Protein AF-0000000075521931 (afdb_homodimer)

Radius of gyration: 20.57 Å; Cα contacts (8 Å, |Δi|>4): 633; chains: 2; bounding box: 47×60×44 Å

InterPro domains:
  IPR007214 YbaK/aminoacyl-tRNA synthetase-associated domain [PF04073] (25-154)
  IPR036754 YbaK/aminoacyl-tRNA synthetase-associated domain superfamily [G3DSA:3.90.960.10] (3-169)
  IPR036754 YbaK/aminoacyl-tRNA synthetase-associated domain superfamily [SSF55826] (6-167)
  IPR040285 Prolyl-tRNA editing protein ProX/PRXD1 [PTHR31423] (1-168)

Foldseek 3Di:
DLVVQLVVLCVVLVVLVWDKDKDFADFDQALVRCCVRDVVPFFFEWDWAWKAFQVVRFIEIEIDGRPDDDDVQVVCVVVVHHGPRIDGDAQVVCCVAQVAGHSADWPSSLLRHPPRYAYAYEQCRQVVPTQWYWHRSSGSRMIIITGSVSVCSSCVVSVHDHHYDHDDD/DLVVQLVVLCVVLVVLVWDKDKDFADFDQALVRCCVRDVVPFFFEWDWAWKAFQVVRFIEIEIDGRPDDDDVQVVCVVVVHHGPRIDGDAQVVCCVAQVAGHSADWPSSLLRHPPRYAYAYEQCRQVVPTQWYWHRSSGSRMIIITGSVSVCSSCVVSPHHHHYDHDDD

Organism: Xenopus tropicalis (NCBI:txid8364)

Sequence (338 aa):
MAGDLRQELLAYLQELGIQPVCVEHPEVFTVEEMMPHVQHLKGAHSKNLFLKDKKKKGFWLVTVLHDRQVNLNDLAKKLNVGSGNLRFADEASMLEKLKVGQGCATPLALFCDKGDVKFVLDAQLLEGGHERVYFHPMTNAATLGITPEEFVTFLKKTGHDPVIVQFDGMAGDLRQELLAYLQELGIQPVCVEHPEVFTVEEMMPHVQHLKGAHSKNLFLKDKKKKGFWLVTVLHDRQVNLNDLAKKLNVGSGNLRFADEASMLEKLKVGQGCATPLALFCDKGDVKFVLDAQLLEGGHERVYFHPMTNAATLGITPEEFVTFLKKTGHDPVIVQFDG

pLDDT: mean 94.93, std 7.46, range [39.38, 98.88]

Nearest PDB structures (foldseek):
  8huz-assembly4_C  TM=9.195E-01  e=1.042E-24  Mus musculus
  8huz-assembly2_A  TM=9.099E-01  e=3.038E-24  Mus musculus
  8huz-assembly6_E  TM=9.010E-01  e=2.515E-24  Mus musculus
  8huz-assembly1_F  TM=9.103E-01  e=1.070E-23  Mus musculus
  8huz-assembly5_D  TM=8.994E-01  e=1.070E-23  Mus musculus

Secondary structure (DSSP, 8-state):
-HHHHHHHHHHHHHHTT---EEEE-----SHHHHHHHHTTSSSEEEEEEEEEETTT--EEEEEEETT----HHHHHHHTT--TT-EEEPPHHHHHHHHS--TT---GGGGGG--S-EEEEEEHHHHHS--S-EEE-SSSTTEEEEE-HHHHHHHHHHTT-PPEEE----/-HHHHHHHHHHHHHHTT---EEEE-----SHHHHHHHHTTSSSEEEEEEEEEETTT--EEEEEEETT----HHHHHHHTT--TT-EEEPPHHHHHHHHS--TT---GGGGGG--S-EEEEEEHHHHHS--S-EEE-SSSTTEEEEE-HHHHHHHHHHTT---EEE----

Solvent-accessible surface area (backbone atoms only — not comparable to full-atom values): 18624 Å² total; per-residue (Å²): 111,63,72,51,51,30,52,51,48,52,51,52,36,45,75,72,71,47,80,64,50,76,47,80,49,73,76,37,57,41,66,78,64,40,41,84,80,45,68,86,56,78,48,43,54,50,42,55,47,53,30,26,31,71,82,78,67,41,36,36,40,36,40,33,53,55,87,60,82,82,53,60,51,61,48,18,53,75,68,74,36,59,75,80,31,59,40,74,50,55,49,68,56,35,35,70,44,36,69,32,48,82,61,30,63,36,80,70,29,43,74,62,32,90,74,62,58,44,37,36,32,36,38,60,67,68,69,60,72,46,71,19,37,37,41,34,58,63,36,40,36,36,40,31,31,40,35,46,67,56,48,52,50,50,30,54,76,50,70,39,71,61,47,74,40,85,71,88,128,111,66,73,50,50,30,53,50,48,52,51,52,35,46,74,72,71,47,82,65,48,76,47,79,50,72,75,36,58,40,67,78,64,40,42,85,78,46,68,84,58,75,49,43,53,49,42,54,47,55,30,26,33,69,83,78,66,39,34,36,39,36,41,36,51,54,88,59,82,80,54,62,50,60,48,16,53,74,69,75,35,59,72,79,31,58,41,73,49,54,52,69,56,35,36,71,44,37,68,30,49,82,60,29,62,38,79,72,29,43,74,62,32,90,75,64,60,44,36,35,32,35,40,59,67,68,70,60,74,47,71,20,38,40,40,34,57,64,36,39,36,34,40,31,32,39,36,46,67,54,48,51,51,51,29,53,75,52,69,39,71,58,47,74,40,84,72,88,130

Structure (mmCIF, N/CA/C/O backbone):
data_AF-0000000075521931-model_v1
#
loop_
_entity.id
_entity.type
_entity.pdbx_description
1 polymer 'PrdX deacylase domain-containing protein 1'
#
loop_
_atom_site.group_PDB
_atom_site.id
_atom_site.type_symbol
_atom_site.label_atom_id
_atom_site.label_alt_id
_atom_site.label_comp_id
_atom_site.label_asym_id
_atom_site.label_entity_id
_atom_site.label_seq_id
_atom_site.pdbx_PDB_ins_code
_atom_site.Cartn_x
_atom_site.Cartn_y
_atom_site.Cartn_z
_atom_site.occupancy
_atom_site.B_iso_or_equiv
_atom_site.auth_seq_id
_atom_site.auth_comp_id
_atom_site.auth_asym_id
_atom_site.auth_atom_id
_atom_site.pdbx_PDB_model_num
ATOM 1 N N . MET A 1 1 ? -8.414 -4.266 -23.031 1 39.97 1 MET A N 1
ATOM 2 C CA . MET A 1 1 ? -7.18 -5.023 -22.859 1 39.97 1 MET A CA 1
ATOM 3 C C . MET A 1 1 ? -7.121 -5.652 -21.469 1 39.97 1 MET A C 1
ATOM 5 O O . MET A 1 1 ? -6.668 -6.785 -21.312 1 39.97 1 MET A O 1
ATOM 9 N N . ALA A 1 2 ? -7.234 -4.879 -20.125 1 49.88 2 ALA A N 1
ATOM 10 C CA . ALA A 1 2 ? -7.234 -5.5 -18.812 1 49.88 2 ALA A CA 1
ATOM 11 C C . ALA A 1 2 ? -8.344 -6.539 -18.688 1 49.88 2 ALA A C 1
ATOM 13 O O . ALA A 1 2 ? -8.133 -7.617 -18.125 1 49.88 2 ALA A O 1
ATOM 14 N N . GLY A 1 3 ? -9.508 -6.16 -19.188 1 63.38 3 GLY A N 1
ATOM 15 C CA . GLY A 1 3 ? -10.648 -7.062 -19.234 1 63.38 3 GLY A CA 1
ATOM 16 C C . GLY A 1 3 ? -10.359 -8.367 -19.938 1 63.38 3 GLY A C 1
ATOM 17 O O . GLY A 1 3 ? -10.742 -9.438 -19.469 1 63.38 3 GLY A O 1
ATOM 18 N N . ASP A 1 4 ? -9.383 -8.234 -20.797 1 87.94 4 ASP A N 1
ATOM 19 C CA . ASP A 1 4 ? -9.07 -9.398 -21.625 1 87.94 4 ASP A CA 1
ATOM 20 C C . ASP A 1 4 ? -8.117 -10.344 -20.891 1 87.94 4 ASP A C 1
ATOM 22 O O . ASP A 1 4 ? -8.32 -11.562 -20.891 1 87.94 4 ASP A O 1
ATOM 26 N N . LEU A 1 5 ? -7.32 -9.812 -20.016 1 96.12 5 LEU A N 1
ATOM 27 C CA . LEU A 1 5 ? -6.32 -10.656 -19.359 1 96.12 5 LEU A CA 1
ATOM 28 C C . LEU A 1 5 ? -6.945 -11.469 -18.234 1 96.12 5 LEU A C 1
ATOM 30 O O . LEU A 1 5 ? -6.562 -12.617 -18.016 1 96.12 5 LEU A O 1
ATOM 34 N N . ARG A 1 6 ? -7.914 -10.867 -17.547 1 96.38 6 ARG A N 1
ATOM 35 C CA . ARG A 1 6 ? -8.617 -11.602 -16.5 1 96.38 6 ARG A CA 1
ATOM 36 C C . ARG A 1 6 ? -9.391 -12.781 -17.078 1 96.38 6 ARG A C 1
ATOM 38 O O . ARG A 1 6 ? -9.367 -13.883 -16.516 1 96.38 6 ARG A O 1
ATOM 45 N N . GLN A 1 7 ? -10.023 -12.531 -18.188 1 97.31 7 GLN A N 1
ATOM 46 C CA . GLN A 1 7 ? -10.766 -13.602 -18.844 1 97.31 7 GLN A CA 1
ATOM 47 C C . GLN A 1 7 ? -9.828 -14.711 -19.312 1 97.31 7 GLN A C 1
ATOM 49 O O . GLN A 1 7 ? -10.148 -15.898 -19.188 1 97.31 7 GLN A O 1
ATOM 54 N N . GLU A 1 8 ? -8.711 -14.289 -19.812 1 98.06 8 GLU A N 1
ATOM 55 C CA . GLU A 1 8 ? -7.711 -15.273 -20.219 1 98.06 8 GLU A CA 1
ATOM 56 C C . GLU A 1 8 ? -7.219 -16.094 -19.031 1 98.06 8 GLU A C 1
ATOM 58 O O . GLU A 1 8 ? -7.043 -17.297 -19.141 1 98.06 8 GLU A O 1
ATOM 63 N N . LEU A 1 9 ? -7.043 -15.461 -17.922 1 98.44 9 LEU A N 1
ATOM 64 C CA . LEU A 1 9 ? -6.621 -16.156 -16.719 1 98.44 9 LEU A CA 1
ATOM 65 C C . LEU A 1 9 ? -7.676 -17.156 -16.266 1 98.44 9 LEU A C 1
ATOM 67 O O . LEU A 1 9 ? -7.355 -18.312 -15.984 1 98.44 9 LEU A O 1
ATOM 71 N N . LEU A 1 10 ? -8.898 -16.719 -16.281 1 98.12 10 LEU A N 1
ATOM 72 C CA . LEU A 1 10 ? -9.977 -17.594 -15.836 1 98.12 10 LEU A CA 1
ATOM 73 C C . LEU A 1 10 ? -10.125 -18.797 -16.75 1 98.12 10 LEU A C 1
ATOM 75 O O . LEU A 1 10 ? -10.359 -19.922 -16.281 1 98.12 10 LEU A O 1
ATOM 79 N N . ALA A 1 11 ? -9.953 -18.562 -18 1 98 11 ALA A N 1
ATOM 80 C CA . ALA A 1 11 ? -9.992 -19.656 -18.953 1 98 11 ALA A CA 1
ATOM 81 C C . ALA A 1 11 ? -8.852 -20.641 -18.703 1 98 11 ALA A C 1
ATOM 83 O O . ALA A 1 11 ? -9.047 -21.859 -18.75 1 98 11 ALA A O 1
ATOM 84 N N . TYR A 1 12 ? -7.727 -20.109 -18.438 1 98.38 12 TYR A N 1
ATOM 85 C CA . TYR A 1 12 ? -6.562 -20.938 -18.172 1 98.38 12 TYR A CA 1
ATOM 86 C C . TYR A 1 12 ? -6.773 -21.766 -16.906 1 98.38 12 TYR A C 1
ATOM 88 O O . TYR A 1 12 ? -6.48 -22.969 -16.906 1 98.38 12 TYR A O 1
ATOM 96 N N . LEU A 1 13 ? -7.328 -21.172 -15.883 1 98.69 13 LEU A N 1
ATOM 97 C CA . LEU A 1 13 ? -7.613 -21.891 -14.641 1 98.69 13 LEU A CA 1
ATOM 98 C C . LEU A 1 13 ? -8.641 -23 -14.875 1 98.69 13 LEU A C 1
ATOM 100 O O . LEU A 1 13 ? -8.516 -24.094 -14.336 1 98.69 13 LEU A O 1
ATOM 104 N N . GLN A 1 14 ? -9.562 -22.672 -15.711 1 98.06 14 GLN A N 1
ATOM 105 C CA . GLN A 1 14 ? -10.57 -23.672 -16.047 1 98.06 14 GLN A CA 1
ATOM 106 C C . GLN A 1 14 ? -9.945 -24.875 -16.75 1 98.06 14 GLN A C 1
ATOM 108 O O . GLN A 1 14 ? -10.32 -26.016 -16.484 1 98.06 14 GLN A O 1
ATOM 113 N N . GLU A 1 15 ? -9.039 -24.641 -17.578 1 98.25 15 GLU A N 1
ATOM 114 C CA . GLU A 1 15 ? -8.328 -25.719 -18.266 1 98.25 15 GLU A CA 1
ATOM 115 C C . GLU A 1 15 ? -7.582 -26.609 -17.281 1 98.25 15 GLU A C 1
ATOM 117 O O . GLU A 1 15 ? -7.406 -27.812 -17.516 1 98.25 15 GLU A O 1
ATOM 122 N N . LEU A 1 16 ? -7.18 -26.016 -16.219 1 98.44 16 LEU A N 1
ATOM 123 C CA . LEU A 1 16 ? -6.441 -26.75 -15.203 1 98.44 16 LEU A CA 1
ATOM 124 C C . LEU A 1 16 ? -7.395 -27.453 -14.234 1 98.44 16 LEU A C 1
ATOM 126 O O . LEU A 1 16 ? -6.957 -28.109 -13.289 1 98.44 16 LEU A O 1
ATOM 130 N N . GLY A 1 17 ? -8.695 -27.234 -14.43 1 98.25 17 GLY A N 1
ATOM 131 C CA . GLY A 1 17 ? -9.688 -27.812 -13.547 1 98.25 17 GLY A CA 1
ATOM 132 C C . GLY A 1 17 ? -9.891 -27.031 -12.266 1 98.25 17 GLY A C 1
ATOM 133 O O . GLY A 1 17 ? -10.398 -27.578 -11.281 1 98.25 17 GLY A O 1
ATOM 134 N N . ILE A 1 18 ? -9.461 -25.828 -12.258 1 98.38 18 ILE A N 1
ATOM 135 C CA . ILE A 1 18 ? -9.57 -24.969 -11.078 1 98.38 18 ILE A CA 1
ATOM 136 C C . ILE A 1 18 ? -10.812 -24.094 -11.195 1 98.38 18 ILE A C 1
ATOM 138 O O . ILE A 1 18 ? -11.047 -23.469 -12.234 1 98.38 18 ILE A O 1
ATOM 142 N N . GLN A 1 19 ? -11.672 -24.078 -10.18 1 95.44 19 GLN A N 1
ATOM 143 C CA . GLN A 1 19 ? -12.836 -23.203 -10.07 1 95.44 19 GLN A CA 1
ATOM 144 C C . GLN A 1 19 ? -12.695 -22.25 -8.891 1 95.44 19 GLN A C 1
ATOM 146 O O . GLN A 1 19 ? -13.086 -22.578 -7.766 1 95.44 19 GLN A O 1
ATOM 151 N N . PRO A 1 20 ? -12.258 -21.094 -9.188 1 98.25 20 PRO A N 1
ATOM 152 C CA . PRO A 1 20 ? -11.992 -20.172 -8.086 1 98.25 20 PRO A CA 1
ATOM 153 C C . PRO A 1 20 ? -13.25 -19.484 -7.559 1 98.25 20 PRO A C 1
ATOM 155 O O . PRO A 1 20 ? -14.289 -19.516 -8.219 1 98.25 20 PRO A O 1
ATOM 158 N N . VAL A 1 21 ? -13.188 -18.984 -6.332 1 98 21 VAL A N 1
ATOM 159 C CA . VAL A 1 21 ? -14.141 -18 -5.867 1 98 21 VAL A CA 1
ATOM 160 C C . VAL A 1 21 ? -13.633 -16.594 -6.195 1 98 21 VAL A C 1
ATOM 162 O O . VAL A 1 21 ? -12.422 -16.344 -6.184 1 98 21 VAL A O 1
ATOM 165 N N . CYS A 1 22 ? -14.578 -15.688 -6.488 1 97.31 22 CYS A N 1
ATOM 166 C CA . CYS A 1 22 ? -14.195 -14.336 -6.859 1 97.31 22 CYS A CA 1
ATOM 167 C C . CYS A 1 22 ? -15.086 -13.305 -6.176 1 97.31 22 CYS A C 1
ATOM 169 O O . CYS A 1 22 ? -16.297 -13.5 -6.074 1 97.31 22 CYS A O 1
ATOM 171 N N . VAL A 1 23 ? -14.5 -12.242 -5.711 1 98 23 VAL A N 1
ATOM 172 C CA . VAL A 1 23 ? -15.219 -11.109 -5.129 1 98 23 VAL A CA 1
ATOM 173 C C . VAL A 1 23 ? -14.781 -9.82 -5.824 1 98 23 VAL A C 1
ATOM 175 O O . VAL A 1 23 ? -13.586 -9.555 -5.969 1 98 23 VAL A O 1
ATOM 178 N N . GLU A 1 24 ? -15.781 -9.039 -6.273 1 98 24 GLU A N 1
ATOM 179 C CA . GLU A 1 24 ? -15.492 -7.723 -6.84 1 98 24 GLU A CA 1
ATOM 180 C C . GLU A 1 24 ? -15.461 -6.648 -5.758 1 98 24 GLU A C 1
ATOM 182 O O . GLU A 1 24 ? -16.188 -6.734 -4.77 1 98 24 GLU A O 1
ATOM 187 N N . HIS A 1 25 ? -14.672 -5.68 -5.871 1 96.94 25 HIS A N 1
ATOM 188 C CA . HIS A 1 25 ? -14.555 -4.535 -4.973 1 96.94 25 HIS A CA 1
ATOM 189 C C . HIS A 1 25 ? -13.914 -3.346 -5.68 1 96.94 25 HIS A C 1
ATOM 191 O O . HIS A 1 25 ? -13.406 -3.479 -6.797 1 96.94 25 HIS A O 1
ATOM 197 N N . PRO A 1 26 ? -13.945 -2.154 -5.109 1 94 26 PRO A N 1
ATOM 198 C CA . PRO A 1 26 ? -13.227 -1.026 -5.711 1 94 26 PRO A CA 1
ATOM 199 C C . PRO A 1 26 ? -11.719 -1.257 -5.777 1 94 26 PRO A C 1
ATOM 201 O O . PRO A 1 26 ? -11.195 -2.141 -5.094 1 94 26 PRO A O 1
ATOM 204 N N . GLU A 1 27 ? -11.102 -0.484 -6.598 1 94.69 27 GLU A N 1
ATOM 205 C CA . GLU A 1 27 ? -9.648 -0.556 -6.711 1 94.69 27 GLU A CA 1
ATOM 206 C C . GLU A 1 27 ? -8.977 -0.237 -5.383 1 94.69 27 GLU A C 1
ATOM 208 O O . GLU A 1 27 ? -9.375 0.698 -4.684 1 94.69 27 GLU A O 1
ATOM 213 N N . VAL A 1 28 ? -8.016 -1.051 -5 1 94.38 28 VAL A N 1
ATOM 214 C CA . VAL A 1 28 ? -7.258 -0.85 -3.766 1 94.38 28 VAL A CA 1
ATOM 215 C C . VAL A 1 28 ? -5.762 -0.928 -4.055 1 94.38 28 VAL A C 1
ATOM 217 O O . VAL A 1 28 ? -5.324 -1.731 -4.883 1 94.38 28 VAL A O 1
ATOM 220 N N . PHE A 1 29 ? -4.941 -0.121 -3.307 1 92.62 29 PHE A N 1
ATOM 221 C CA . PHE A 1 29 ? -3.51 -0.084 -3.588 1 92.62 29 PHE A CA 1
ATOM 222 C C . PHE A 1 29 ? -2.707 -0.536 -2.373 1 92.62 29 PHE A C 1
ATOM 224 O O . PHE A 1 29 ? -1.497 -0.751 -2.467 1 92.62 29 PHE A O 1
ATOM 231 N N . THR A 1 30 ? -3.408 -0.641 -1.212 1 92.69 30 THR A N 1
ATOM 232 C CA . THR A 1 30 ? -2.717 -1.055 0.005 1 92.69 30 THR A CA 1
ATOM 233 C C . THR A 1 30 ? -3.461 -2.199 0.686 1 92.69 30 THR A C 1
ATOM 235 O O . THR A 1 30 ? -4.641 -2.43 0.413 1 92.69 30 THR A O 1
ATOM 238 N N . VAL A 1 31 ? -2.779 -2.824 1.534 1 93.88 31 VAL A N 1
ATOM 239 C CA . VAL A 1 31 ? -3.377 -3.922 2.287 1 93.88 31 VAL A CA 1
ATOM 240 C C . VAL A 1 31 ? -4.516 -3.393 3.158 1 93.88 31 VAL A C 1
ATOM 242 O O . VAL A 1 31 ? -5.566 -4.027 3.27 1 93.88 31 VAL A O 1
ATOM 245 N N . GLU A 1 32 ? -4.355 -2.189 3.734 1 92.81 32 GLU A N 1
ATOM 246 C CA . GLU A 1 32 ? -5.375 -1.59 4.594 1 92.81 32 GLU A CA 1
ATOM 247 C C . GLU A 1 32 ? -6.668 -1.338 3.82 1 92.81 32 GLU A C 1
ATOM 249 O O . GLU A 1 32 ? -7.762 -1.609 4.324 1 92.81 32 GLU A O 1
ATOM 254 N N . GLU A 1 33 ? -6.516 -0.9 2.615 1 92.94 33 GLU A N 1
ATOM 255 C CA . GLU A 1 33 ? -7.672 -0.635 1.77 1 92.94 33 GLU A CA 1
ATOM 256 C C . GLU A 1 33 ? -8.359 -1.933 1.35 1 92.94 33 GLU A C 1
ATOM 258 O O . GLU A 1 33 ? -9.578 -1.964 1.155 1 92.94 33 GLU A O 1
ATOM 263 N N . MET A 1 34 ? -7.633 -2.963 1.28 1 94.94 34 MET A N 1
ATOM 264 C CA . MET A 1 34 ? -8.117 -4.242 0.768 1 94.94 34 MET A CA 1
ATOM 265 C C . MET A 1 34 ? -8.922 -4.984 1.829 1 94.94 34 MET A C 1
ATOM 267 O O . MET A 1 34 ? -9.984 -5.539 1.534 1 94.94 34 MET A O 1
ATOM 271 N N . MET A 1 35 ? -8.531 -4.961 3.018 1 94.81 35 MET A N 1
ATOM 272 C CA . MET A 1 35 ? -8.977 -5.887 4.055 1 94.81 35 MET A CA 1
ATOM 273 C C . MET A 1 35 ? -10.461 -5.715 4.34 1 94.81 35 MET A C 1
ATOM 275 O O . MET A 1 35 ? -11.195 -6.695 4.465 1 94.81 35 MET A O 1
ATOM 279 N N . PRO A 1 36 ? -11.023 -4.508 4.34 1 93.38 36 PRO A N 1
ATOM 280 C CA . PRO A 1 36 ? -12.461 -4.387 4.602 1 93.38 36 PRO A CA 1
ATOM 281 C C . PRO A 1 36 ? -13.312 -5.102 3.555 1 93.38 36 PRO A C 1
ATOM 283 O O . PRO A 1 36 ? -14.453 -5.469 3.83 1 93.38 36 PRO A O 1
ATOM 286 N N . HIS A 1 37 ? -12.75 -5.328 2.424 1 95.06 37 HIS A N 1
ATOM 287 C CA . HIS A 1 37 ? -13.516 -5.918 1.334 1 95.06 37 HIS A CA 1
ATOM 288 C C . HIS A 1 37 ? -13.391 -7.441 1.337 1 95.06 37 HIS A C 1
ATOM 290 O O . HIS A 1 37 ? -14.188 -8.133 0.7 1 95.06 37 HIS A O 1
ATOM 296 N N . VAL A 1 38 ? -12.367 -7.949 2.115 1 96.62 38 VAL A N 1
ATOM 297 C CA . VAL A 1 38 ? -12.07 -9.352 1.867 1 96.62 38 VAL A CA 1
ATOM 298 C C . VAL A 1 38 ? -11.922 -10.094 3.195 1 96.62 38 VAL A C 1
ATOM 300 O O . VAL A 1 38 ? -11.781 -11.32 3.219 1 96.62 38 VAL A O 1
ATOM 303 N N . GLN A 1 39 ? -11.992 -9.414 4.285 1 93.62 39 GLN A N 1
ATOM 304 C CA . GLN A 1 39 ? -11.75 -10.031 5.586 1 93.62 39 GLN A CA 1
ATOM 305 C C . GLN A 1 39 ? -12.812 -11.086 5.898 1 93.62 39 GLN A C 1
ATOM 307 O O . GLN A 1 39 ? -12.594 -11.953 6.742 1 93.62 39 GLN A O 1
ATOM 312 N N . HIS A 1 40 ? -13.922 -11.094 5.199 1 95.38 40 HIS A N 1
ATOM 313 C CA . HIS A 1 40 ? -14.977 -12.078 5.406 1 95.38 40 HIS A CA 1
ATOM 314 C C . HIS A 1 40 ? -14.641 -13.398 4.727 1 95.38 40 HIS A C 1
ATOM 316 O O . HIS A 1 40 ? -15.258 -14.422 5.008 1 95.38 40 HIS A O 1
ATOM 322 N N . LEU A 1 41 ? -13.727 -13.43 3.799 1 97.06 41 LEU A N 1
ATOM 323 C CA . LEU A 1 41 ? -13.312 -14.633 3.076 1 97.06 41 LEU A CA 1
ATOM 324 C C . LEU A 1 41 ? -12.367 -15.477 3.918 1 97.06 41 LEU A C 1
ATOM 326 O O . LEU A 1 41 ? -11.328 -14.984 4.375 1 97.06 41 LEU A O 1
ATOM 330 N N . LYS A 1 42 ? -12.703 -16.703 4.105 1 96.88 42 LYS A N 1
ATOM 331 C CA . LYS A 1 42 ? -11.891 -17.609 4.922 1 96.88 42 LYS A CA 1
ATOM 332 C C . LYS A 1 42 ? -10.641 -18.062 4.172 1 96.88 42 LYS A C 1
ATOM 334 O O . LYS A 1 42 ? -10.734 -18.625 3.086 1 96.88 42 LYS A O 1
ATOM 339 N N . GLY A 1 43 ? -9.508 -17.812 4.812 1 98.06 43 GLY A N 1
ATOM 340 C CA . GLY A 1 43 ? -8.242 -18.188 4.203 1 98.06 43 GLY A CA 1
ATOM 341 C C . GLY A 1 43 ? -7.168 -17.141 4.371 1 98.06 43 GLY A C 1
ATOM 342 O O . GLY A 1 43 ? -7.277 -16.266 5.23 1 98.06 43 GLY A O 1
ATOM 343 N N . ALA A 1 44 ? -6.086 -17.266 3.574 1 98.19 44 ALA A N 1
ATOM 344 C CA . ALA A 1 44 ? -4.934 -16.375 3.678 1 98.19 44 ALA A CA 1
ATOM 345 C C . ALA A 1 44 ? -4.957 -15.32 2.578 1 98.19 44 ALA A C 1
ATOM 347 O O . ALA A 1 44 ? -4.953 -15.648 1.391 1 98.19 44 ALA A O 1
ATOM 348 N N . HIS A 1 45 ? -5.023 -14.086 2.998 1 98 45 HIS A N 1
ATOM 349 C CA . HIS A 1 45 ? -4.801 -12.984 2.072 1 98 45 HIS A CA 1
ATOM 350 C C . HIS A 1 45 ? -3.314 -12.68 1.924 1 98 45 HIS A C 1
ATOM 352 O O . HIS A 1 45 ? -2.539 -12.875 2.863 1 98 45 HIS A O 1
ATOM 358 N N . SER A 1 46 ? -3.004 -12.219 0.69 1 98 46 SER A N 1
ATOM 359 C CA . SER A 1 46 ? -1.582 -12.07 0.395 1 98 46 SER A CA 1
ATOM 360 C C . SER A 1 46 ? -1.287 -10.703 -0.214 1 98 46 SER A C 1
ATOM 362 O O . SER A 1 46 ? -2.207 -9.977 -0.595 1 98 46 SER A O 1
ATOM 364 N N . LYS A 1 47 ? -0.08 -10.32 -0.143 1 97.19 47 LYS A N 1
ATOM 365 C CA . LYS A 1 47 ? 0.468 -9.211 -0.915 1 97.19 47 LYS A CA 1
ATOM 366 C C . LYS A 1 47 ? 1.708 -9.641 -1.693 1 97.19 47 LYS A C 1
ATOM 368 O O . LYS A 1 47 ? 2.287 -10.688 -1.417 1 97.19 47 LYS A O 1
ATOM 373 N N . ASN A 1 48 ? 2.057 -8.812 -2.68 1 98.19 48 ASN A N 1
ATOM 374 C CA . ASN A 1 48 ? 3.057 -9.195 -3.668 1 98.19 48 ASN A CA 1
ATOM 375 C C . ASN A 1 48 ? 4.074 -8.086 -3.904 1 98.19 48 ASN A C 1
ATOM 377 O O . ASN A 1 48 ? 3.711 -6.906 -3.961 1 98.19 48 ASN A O 1
ATOM 381 N N . LEU A 1 49 ? 5.273 -8.43 -3.941 1 97.62 49 LEU A N 1
ATOM 382 C CA . LEU A 1 49 ? 6.375 -7.523 -4.262 1 97.62 49 LEU A CA 1
ATOM 383 C C . LEU A 1 49 ? 7.062 -7.945 -5.555 1 97.62 49 LEU A C 1
ATOM 385 O O . LEU A 1 49 ? 7.484 -9.094 -5.695 1 97.62 49 LEU A O 1
ATOM 389 N N . PHE A 1 50 ? 7.094 -7.117 -6.512 1 97.94 50 PHE A N 1
ATOM 390 C CA . PHE A 1 50 ? 7.84 -7.348 -7.746 1 97.94 50 PHE A CA 1
ATOM 391 C C . PHE A 1 50 ? 9.188 -6.641 -7.699 1 97.94 50 PHE A C 1
ATOM 393 O O . PHE A 1 50 ? 9.25 -5.406 -7.699 1 97.94 50 PHE A O 1
ATOM 400 N N . LEU A 1 51 ? 10.258 -7.434 -7.684 1 97.44 51 LEU A N 1
ATOM 401 C CA . LEU A 1 51 ? 11.602 -6.938 -7.391 1 97.44 51 LEU A CA 1
ATOM 402 C C . LEU A 1 51 ? 12.547 -7.207 -8.555 1 97.44 51 LEU A C 1
ATOM 404 O O . LEU A 1 51 ? 12.297 -8.102 -9.367 1 97.44 51 LEU A O 1
ATOM 408 N N . LYS A 1 52 ? 13.523 -6.414 -8.586 1 96.38 52 LYS A N 1
ATOM 409 C CA . LYS A 1 52 ? 14.594 -6.57 -9.562 1 96.38 52 LYS A CA 1
ATOM 410 C C . LYS A 1 52 ? 15.945 -6.723 -8.867 1 96.38 52 LYS A C 1
ATOM 412 O O . LYS A 1 52 ? 16.234 -6.016 -7.902 1 96.38 52 LYS A O 1
ATOM 417 N N . ASP A 1 53 ? 16.672 -7.703 -9.336 1 93.25 53 ASP A N 1
ATOM 418 C CA . ASP A 1 53 ? 18.062 -7.875 -8.922 1 93.25 53 ASP A CA 1
ATOM 419 C C . ASP A 1 53 ? 18.984 -6.922 -9.688 1 93.25 53 ASP A C 1
ATOM 421 O O . ASP A 1 53 ? 19.109 -7.023 -10.906 1 93.25 53 ASP A O 1
ATOM 425 N N . LYS A 1 54 ? 19.641 -6.078 -9 1 87.62 54 LYS A N 1
ATOM 426 C CA . LYS A 1 54 ? 20.5 -5.062 -9.609 1 87.62 54 LYS A CA 1
ATOM 427 C C . LYS A 1 54 ? 21.641 -5.699 -10.375 1 87.62 54 LYS A C 1
ATOM 429 O O . LYS A 1 54 ? 22.047 -5.203 -11.43 1 87.62 54 LYS A O 1
ATOM 434 N N . LYS A 1 55 ? 22.141 -6.785 -9.922 1 83.31 55 LYS A N 1
ATOM 435 C CA . LYS A 1 55 ? 23.328 -7.406 -10.484 1 83.31 55 LYS A CA 1
ATOM 436 C C . LYS A 1 55 ? 22.969 -8.359 -11.617 1 83.31 55 LYS A C 1
ATOM 438 O O . LYS A 1 55 ? 23.469 -8.211 -12.734 1 83.31 55 LYS A O 1
ATOM 443 N N . LYS A 1 56 ? 22.062 -9.164 -11.391 1 81.75 56 LYS A N 1
ATOM 444 C CA . LYS A 1 56 ? 21.766 -10.219 -12.352 1 81.75 56 LYS A CA 1
ATOM 445 C C . LYS A 1 56 ? 20.656 -9.789 -13.305 1 81.75 56 LYS A C 1
ATOM 447 O O . LYS A 1 56 ? 20.328 -10.508 -14.258 1 81.75 56 LYS A O 1
ATOM 452 N N . LYS A 1 57 ? 20.125 -8.75 -12.984 1 84.25 57 LYS A N 1
ATOM 453 C CA . LYS A 1 57 ? 19.094 -8.117 -13.805 1 84.25 57 LYS A CA 1
ATOM 454 C C . LYS A 1 57 ? 17.859 -9 -13.922 1 84.25 57 LYS A C 1
ATOM 456 O O . LYS A 1 57 ? 17.047 -8.82 -14.828 1 84.25 57 LYS A O 1
ATOM 461 N N . GLY A 1 58 ? 17.734 -9.961 -13.055 1 94.12 58 GLY A N 1
ATOM 462 C CA . GLY A 1 58 ? 16.547 -10.812 -13.008 1 94.12 58 GLY A CA 1
ATOM 463 C C . GLY A 1 58 ? 15.43 -10.234 -12.164 1 94.12 58 GLY A C 1
ATOM 464 O O . GLY A 1 58 ? 15.625 -9.234 -11.469 1 94.12 58 GLY A O 1
ATOM 465 N N . PHE A 1 59 ? 14.242 -10.859 -12.32 1 97.94 59 PHE A N 1
ATOM 466 C CA . PHE A 1 59 ? 13.07 -10.383 -11.609 1 97.94 59 PHE A CA 1
ATOM 467 C C . PHE A 1 59 ? 12.57 -11.43 -10.617 1 97.94 59 PHE A C 1
ATOM 469 O O . PHE A 1 59 ? 12.664 -12.633 -10.883 1 97.94 59 PHE A O 1
ATOM 476 N N . TRP A 1 60 ? 12.117 -10.938 -9.508 1 98.06 60 TRP A N 1
ATOM 477 C CA . TRP A 1 60 ? 11.508 -11.766 -8.477 1 98.06 60 TRP A CA 1
ATOM 478 C C . TRP A 1 60 ? 10.086 -11.305 -8.172 1 98.06 60 TRP A C 1
ATOM 480 O O . TRP A 1 60 ? 9.836 -10.102 -8.031 1 98.06 60 TRP A O 1
ATOM 490 N N . LEU A 1 61 ? 9.211 -12.188 -8.164 1 98.69 61 LEU A N 1
ATOM 491 C CA . LEU A 1 61 ? 7.879 -11.969 -7.613 1 98.69 61 LEU A CA 1
ATOM 492 C C . LEU A 1 61 ? 7.723 -12.672 -6.273 1 98.69 61 LEU A C 1
ATOM 494 O O . LEU A 1 61 ? 7.859 -13.898 -6.191 1 98.69 61 LEU A O 1
ATOM 498 N N . VAL A 1 62 ? 7.496 -11.852 -5.266 1 98.5 62 VAL A N 1
ATOM 499 C CA . VAL A 1 62 ? 7.422 -12.367 -3.9 1 98.5 62 VAL A CA 1
ATOM 500 C C . VAL A 1 62 ? 5.988 -12.273 -3.387 1 98.5 62 VAL A C 1
ATOM 502 O O . VAL A 1 62 ? 5.387 -11.195 -3.404 1 98.5 62 VAL A O 1
ATOM 505 N N . THR A 1 63 ? 5.422 -13.383 -2.977 1 98.69 63 THR A N 1
ATOM 506 C CA . THR A 1 63 ? 4.09 -13.414 -2.379 1 98.69 63 THR A CA 1
ATOM 507 C C . THR A 1 63 ? 4.168 -13.836 -0.913 1 98.69 63 THR A C 1
ATOM 509 O O . THR A 1 63 ? 4.723 -14.883 -0.587 1 98.69 63 THR A O 1
ATOM 512 N N . VAL A 1 64 ? 3.643 -12.961 -0.04 1 98.19 64 VAL A N 1
ATOM 513 C CA . VAL A 1 64 ? 3.664 -13.211 1.396 1 98.19 64 VAL A CA 1
ATOM 514 C C . VAL A 1 64 ? 2.283 -12.938 1.99 1 98.19 64 VAL A C 1
ATOM 516 O O . VAL A 1 64 ? 1.412 -12.383 1.321 1 98.19 64 VAL A O 1
ATOM 519 N N . LEU A 1 65 ? 2.111 -13.406 3.248 1 97.31 65 LEU A N 1
ATOM 520 C CA . LEU A 1 65 ? 0.896 -13.031 3.959 1 97.31 65 LEU A CA 1
ATOM 521 C C . LEU A 1 65 ? 0.738 -11.516 3.992 1 97.31 65 LEU A C 1
ATOM 523 O O . LEU A 1 65 ? 1.728 -10.781 4.086 1 97.31 65 LEU A O 1
ATOM 527 N N . HIS A 1 66 ? -0.497 -11.07 3.973 1 95.94 66 HIS A N 1
ATOM 528 C CA . HIS A 1 66 ? -0.784 -9.648 3.818 1 95.94 66 HIS A CA 1
ATOM 529 C C . HIS A 1 66 ? -0.199 -8.836 4.973 1 95.94 66 HIS A C 1
ATOM 531 O O . HIS A 1 66 ? 0.184 -7.68 4.793 1 95.94 66 HIS A O 1
ATOM 537 N N . ASP A 1 67 ? -0.096 -9.469 6.172 1 92.81 67 ASP A N 1
ATOM 538 C CA . ASP A 1 67 ? 0.339 -8.734 7.355 1 92.81 67 ASP A CA 1
ATOM 539 C C . ASP A 1 67 ? 1.813 -8.992 7.652 1 92.81 67 ASP A C 1
ATOM 541 O O . ASP A 1 67 ? 2.316 -8.609 8.711 1 92.81 67 ASP A O 1
ATOM 545 N N . ARG A 1 68 ? 2.482 -9.672 6.676 1 93.5 68 ARG A N 1
ATOM 546 C CA . ARG A 1 68 ? 3.91 -9.938 6.809 1 93.5 68 ARG A CA 1
ATOM 547 C C . ARG A 1 68 ? 4.734 -8.695 6.508 1 93.5 68 ARG A C 1
ATOM 549 O O . ARG A 1 68 ? 4.508 -8.016 5.5 1 93.5 68 ARG A O 1
ATOM 556 N N . GLN A 1 69 ? 5.621 -8.367 7.488 1 89.75 69 GLN A N 1
ATOM 557 C CA . GLN A 1 69 ? 6.617 -7.344 7.195 1 89.75 69 GLN A CA 1
ATOM 558 C C . GLN A 1 69 ? 7.816 -7.938 6.461 1 89.75 69 GLN A C 1
ATOM 560 O O . GLN A 1 69 ? 8.383 -8.938 6.902 1 89.75 69 GLN A O 1
ATOM 565 N N . VAL A 1 70 ? 8.172 -7.336 5.387 1 92.88 70 VAL A N 1
ATOM 566 C CA . VAL A 1 70 ? 9.281 -7.852 4.582 1 92.88 70 VAL A CA 1
ATOM 567 C C . VAL A 1 70 ? 10.445 -6.863 4.617 1 92.88 70 VAL A C 1
ATOM 569 O O . VAL A 1 70 ? 10.289 -5.695 4.254 1 92.88 70 VAL A O 1
ATOM 572 N N . ASN A 1 71 ? 11.531 -7.359 5.156 1 90.44 71 ASN A N 1
ATOM 573 C CA . ASN A 1 71 ? 12.805 -6.641 5.043 1 90.44 71 ASN A CA 1
ATOM 574 C C . ASN A 1 71 ? 13.578 -7.062 3.797 1 90.44 71 ASN A C 1
ATOM 576 O O . ASN A 1 71 ? 13.992 -8.219 3.682 1 90.44 71 ASN A O 1
ATOM 580 N N . LEU A 1 72 ? 13.875 -6.148 2.924 1 93.44 72 LEU A N 1
ATOM 581 C CA . LEU A 1 72 ? 14.477 -6.488 1.636 1 93.44 72 LEU A CA 1
ATOM 582 C C . LEU A 1 72 ? 15.898 -7.004 1.814 1 93.44 72 LEU A C 1
ATOM 584 O O . LEU A 1 72 ? 16.344 -7.883 1.072 1 93.44 72 LEU A O 1
ATOM 588 N N . ASN A 1 73 ? 16.531 -6.492 2.816 1 91.44 73 ASN A N 1
ATOM 589 C CA . ASN A 1 73 ? 17.891 -6.977 3.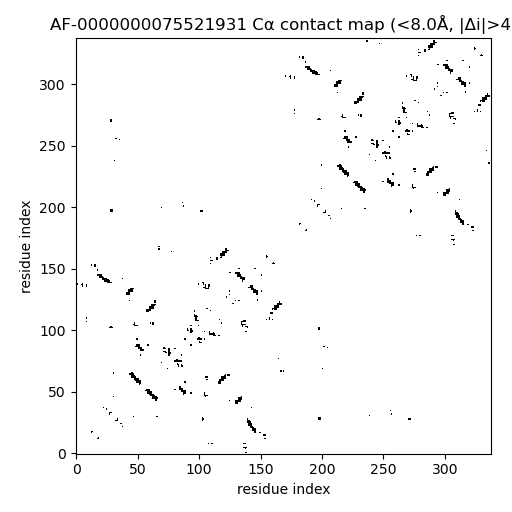055 1 91.44 73 ASN A CA 1
ATOM 590 C C . ASN A 1 73 ? 17.891 -8.414 3.57 1 91.44 73 ASN A C 1
ATOM 592 O O . ASN A 1 73 ? 18.703 -9.227 3.141 1 91.44 73 ASN A O 1
ATOM 596 N N . ASP A 1 74 ? 16.969 -8.672 4.406 1 92.94 74 ASP A N 1
ATOM 597 C CA . ASP A 1 74 ? 16.844 -10.039 4.895 1 92.94 74 ASP A CA 1
ATOM 598 C C . ASP A 1 74 ? 16.422 -10.992 3.773 1 92.94 74 ASP A C 1
ATOM 600 O O . ASP A 1 74 ? 16.938 -12.109 3.676 1 92.94 74 ASP A O 1
ATOM 604 N N . LEU A 1 75 ? 15.586 -10.523 2.959 1 95.38 75 LEU A N 1
ATOM 605 C CA . LEU A 1 75 ? 15.133 -11.336 1.835 1 95.38 75 LEU A CA 1
ATOM 606 C C . LEU A 1 75 ? 16.281 -11.609 0.864 1 95.38 75 LEU A C 1
ATOM 608 O O . LEU A 1 75 ? 16.453 -12.742 0.396 1 95.38 75 LEU A O 1
ATOM 612 N N . ALA A 1 76 ? 17.031 -10.609 0.6 1 95.19 76 ALA A N 1
ATOM 613 C CA . ALA A 1 76 ? 18.188 -10.766 -0.287 1 95.19 76 ALA A CA 1
ATOM 614 C C . ALA A 1 76 ? 19.141 -11.852 0.229 1 95.19 76 ALA A C 1
ATOM 616 O O . ALA A 1 76 ? 19.641 -12.672 -0.546 1 95.19 76 ALA A O 1
ATOM 617 N N . LYS A 1 77 ? 19.281 -11.859 1.505 1 93.88 77 LYS A N 1
ATOM 618 C CA . LYS A 1 77 ? 20.141 -12.875 2.125 1 93.88 77 LYS A CA 1
ATOM 619 C C . LYS A 1 77 ? 19.547 -14.273 1.938 1 93.88 77 LYS A C 1
ATOM 621 O O . LYS A 1 77 ? 20.266 -15.203 1.559 1 93.88 77 LYS A O 1
ATOM 626 N N . LYS A 1 78 ? 18.297 -14.328 2.123 1 94.12 78 LYS A N 1
ATOM 627 C CA . LYS A 1 78 ? 17.625 -15.625 2.01 1 94.12 78 LYS A CA 1
ATOM 628 C C . LYS A 1 78 ? 17.688 -16.156 0.579 1 94.12 78 LYS A C 1
ATOM 630 O O . LYS A 1 78 ? 17.719 -17.359 0.357 1 94.12 78 LYS A O 1
ATOM 635 N N . LEU A 1 79 ? 17.688 -15.25 -0.372 1 95 79 LEU A N 1
ATOM 636 C CA . LEU A 1 79 ? 17.672 -15.633 -1.781 1 95 79 LEU A CA 1
ATOM 637 C C . LEU A 1 79 ? 19.078 -15.688 -2.354 1 95 79 LEU A C 1
ATOM 639 O O . LEU A 1 79 ? 19.25 -15.914 -3.553 1 95 79 LEU A O 1
ATOM 643 N N . ASN A 1 80 ? 20.062 -15.469 -1.51 1 93 80 ASN A N 1
ATOM 644 C CA . ASN A 1 80 ? 21.469 -15.445 -1.897 1 93 80 ASN A CA 1
ATOM 645 C C . ASN A 1 80 ? 21.734 -14.383 -2.957 1 93 80 ASN A C 1
ATOM 647 O O . ASN A 1 80 ? 22.453 -14.641 -3.928 1 93 80 ASN A O 1
ATOM 651 N N . VAL A 1 81 ? 20.953 -13.352 -2.617 1 91.06 81 VAL A N 1
ATOM 652 C CA . VAL A 1 81 ? 21.188 -12.125 -3.369 1 91.06 81 VAL A CA 1
ATOM 653 C C . VAL A 1 81 ? 21.953 -11.125 -2.504 1 91.06 81 VAL A C 1
ATOM 655 O O . VAL A 1 81 ? 21.75 -11.062 -1.289 1 91.06 81 VAL A O 1
ATOM 658 N N . GLY A 1 82 ? 23.031 -10.625 -2.84 1 88.62 82 GLY A N 1
ATOM 659 C CA . GLY A 1 82 ? 23.781 -9.648 -2.074 1 88.62 82 GLY A CA 1
ATOM 660 C C . GLY A 1 82 ? 22.922 -8.539 -1.496 1 88.62 82 GLY A C 1
ATOM 661 O O . GLY A 1 82 ? 21.938 -8.125 -2.117 1 88.62 82 GLY A O 1
ATOM 662 N N . SER A 1 83 ? 23.281 -8.125 -0.206 1 85.88 83 SER A N 1
ATOM 663 C CA . SER A 1 83 ? 22.547 -7.055 0.468 1 85.88 83 SER A CA 1
ATOM 664 C C . SER A 1 83 ? 22.469 -5.805 -0.404 1 85.88 83 SER A C 1
ATOM 666 O O . SER A 1 83 ? 23.453 -5.418 -1.036 1 85.88 83 SER A O 1
ATOM 668 N N . GLY A 1 84 ? 21.344 -5.301 -0.513 1 87 84 GLY A N 1
ATOM 669 C CA . GLY A 1 84 ? 21.172 -4.059 -1.246 1 87 84 GLY A CA 1
ATOM 670 C C . GLY A 1 84 ? 20.938 -4.27 -2.73 1 87 84 GLY A C 1
ATOM 671 O O . GLY A 1 84 ? 20.781 -3.305 -3.484 1 87 84 GLY A O 1
ATOM 672 N N . ASN A 1 85 ? 20.844 -5.523 -3.092 1 92.56 85 ASN A N 1
ATOM 673 C CA . ASN A 1 85 ? 20.766 -5.77 -4.527 1 92.56 85 ASN A CA 1
ATOM 674 C C . ASN A 1 85 ? 19.328 -6.035 -4.98 1 92.56 85 ASN A C 1
ATOM 676 O O . ASN A 1 85 ? 19.078 -6.215 -6.172 1 92.56 85 ASN A O 1
ATOM 680 N N . LEU A 1 86 ? 18.422 -6.066 -4.02 1 94.88 86 LEU A N 1
ATOM 681 C CA . LEU A 1 86 ? 17.016 -6.18 -4.371 1 94.88 86 LEU A CA 1
ATOM 682 C C . LEU A 1 86 ? 16.312 -4.824 -4.285 1 94.88 86 LEU A C 1
ATOM 684 O O . LEU A 1 86 ? 16.406 -4.137 -3.27 1 94.88 86 LEU A O 1
ATOM 688 N N . ARG A 1 87 ? 15.711 -4.453 -5.379 1 94.06 87 ARG A N 1
ATOM 689 C CA . ARG A 1 87 ? 14.906 -3.236 -5.418 1 94.06 87 ARG A CA 1
ATOM 690 C C . ARG A 1 87 ? 13.578 -3.48 -6.133 1 94.06 87 ARG A C 1
ATOM 692 O O . ARG A 1 87 ? 13.43 -4.473 -6.852 1 94.06 87 ARG A O 1
ATOM 699 N N . PHE A 1 88 ? 12.656 -2.631 -5.898 1 95.94 88 PHE A N 1
ATOM 700 C CA . PHE A 1 88 ? 11.406 -2.748 -6.629 1 95.94 88 PHE A CA 1
ATOM 701 C C . PHE A 1 88 ? 11.609 -2.453 -8.109 1 95.94 88 PHE A C 1
ATOM 703 O O . PHE A 1 88 ? 12.32 -1.512 -8.469 1 95.94 88 PHE A O 1
ATOM 710 N N . ALA A 1 89 ? 10.992 -3.283 -8.891 1 95.69 89 ALA A N 1
ATOM 711 C CA . ALA A 1 89 ? 11.047 -3.08 -10.336 1 95.69 89 ALA A CA 1
ATOM 712 C C . ALA A 1 89 ? 10.148 -1.928 -10.766 1 95.69 89 ALA A C 1
ATOM 714 O O . ALA A 1 89 ? 9.164 -1.614 -10.086 1 95.69 89 ALA A O 1
ATOM 715 N N . ASP A 1 90 ? 10.477 -1.312 -11.891 1 93.88 90 ASP A N 1
ATOM 716 C CA . ASP A 1 90 ? 9.633 -0.236 -12.398 1 93.88 90 ASP A CA 1
ATOM 717 C C . ASP A 1 90 ? 8.375 -0.793 -13.062 1 93.88 90 ASP A C 1
ATOM 719 O O . ASP A 1 90 ? 8.305 -1.987 -13.359 1 93.88 90 ASP A O 1
ATOM 723 N N . GLU A 1 91 ? 7.441 0.046 -13.211 1 94.38 91 GLU A N 1
ATOM 724 C CA . GLU A 1 91 ? 6.164 -0.364 -13.781 1 94.38 91 GLU A CA 1
ATOM 725 C C . GLU A 1 91 ? 6.34 -0.931 -15.188 1 94.38 91 GLU A C 1
ATOM 727 O O . GLU A 1 91 ? 5.66 -1.886 -15.57 1 94.38 91 GLU A O 1
ATOM 732 N N . ALA A 1 92 ? 7.176 -0.312 -15.969 1 96.31 92 ALA A N 1
ATOM 733 C CA . ALA A 1 92 ? 7.398 -0.773 -17.328 1 96.31 92 ALA A CA 1
ATOM 734 C C . ALA A 1 92 ? 7.836 -2.234 -17.359 1 96.31 92 ALA A C 1
ATOM 736 O O . ALA A 1 92 ? 7.352 -3.023 -18.172 1 96.31 92 ALA A O 1
ATOM 737 N N . SER A 1 93 ? 8.703 -2.633 -16.469 1 96.56 93 SER A N 1
ATOM 738 C CA . SER A 1 93 ? 9.164 -4.012 -16.359 1 96.56 93 SER A CA 1
ATOM 739 C C . SER A 1 93 ? 8.031 -4.953 -15.977 1 96.56 93 SER A C 1
ATOM 741 O O . SER A 1 93 ? 7.926 -6.059 -16.5 1 96.56 93 SER A O 1
ATOM 743 N N . MET A 1 94 ? 7.191 -4.5 -15.07 1 97.19 94 MET A N 1
ATOM 744 C CA . MET A 1 94 ? 6.086 -5.344 -14.625 1 97.19 94 MET A CA 1
ATOM 745 C C . MET A 1 94 ? 5.094 -5.582 -15.758 1 97.19 94 MET A C 1
ATOM 747 O O . MET A 1 94 ? 4.621 -6.703 -15.945 1 97.19 94 MET A O 1
ATOM 751 N N . LEU A 1 95 ? 4.84 -4.488 -16.516 1 97.75 95 LEU A N 1
ATOM 752 C CA . LEU A 1 95 ? 3.959 -4.613 -17.672 1 97.75 95 LEU A CA 1
ATOM 753 C C . LEU A 1 95 ? 4.551 -5.566 -18.703 1 97.75 95 LEU A C 1
ATOM 755 O O . LEU A 1 95 ? 3.84 -6.406 -19.266 1 97.75 95 LEU A O 1
ATOM 759 N N . GLU A 1 96 ? 5.766 -5.418 -18.844 1 97.5 96 GLU A N 1
ATOM 760 C CA . GLU A 1 96 ? 6.449 -6.246 -19.844 1 97.5 96 GLU A CA 1
ATOM 761 C C . GLU A 1 96 ? 6.422 -7.719 -19.438 1 97.5 96 GLU A C 1
ATOM 763 O O . GLU A 1 96 ? 6.125 -8.586 -20.266 1 97.5 96 GLU A O 1
ATOM 768 N N . LYS A 1 97 ? 6.691 -8.039 -18.156 1 97.88 97 LYS A N 1
ATOM 769 C CA . LYS A 1 97 ? 6.891 -9.422 -17.719 1 97.88 97 LYS A CA 1
ATOM 770 C C . LYS A 1 97 ? 5.574 -10.055 -17.281 1 97.88 97 LYS A C 1
ATOM 772 O O . LYS A 1 97 ? 5.352 -11.25 -17.516 1 97.88 97 LYS A O 1
ATOM 777 N N . LEU A 1 98 ? 4.68 -9.227 -16.734 1 98.31 98 LEU A N 1
ATOM 778 C CA . LEU A 1 98 ? 3.527 -9.805 -16.047 1 98.31 98 LEU A CA 1
ATOM 779 C C . LEU A 1 98 ? 2.225 -9.25 -16.625 1 98.31 98 LEU A C 1
ATOM 781 O O . LEU A 1 98 ? 1.142 -9.727 -16.281 1 98.31 98 LEU A O 1
ATOM 785 N N . LYS A 1 99 ? 2.283 -8.203 -17.391 1 98.19 99 LYS A N 1
ATOM 786 C CA . LYS A 1 99 ? 1.146 -7.602 -18.062 1 98.19 99 LYS A CA 1
ATOM 787 C C . LYS A 1 99 ? 0.197 -6.938 -17.078 1 98.19 99 LYS A C 1
ATOM 789 O O . LYS A 1 99 ? -0.976 -6.711 -17.391 1 98.19 99 LYS A O 1
ATOM 794 N N . VAL A 1 100 ? 0.671 -6.672 -15.906 1 97.44 100 VAL A N 1
ATOM 795 C CA . VAL A 1 100 ? -0.064 -5.883 -14.922 1 97.44 100 VAL A CA 1
ATOM 796 C C . VAL A 1 100 ? 0.78 -4.688 -14.484 1 97.44 100 VAL A C 1
ATOM 798 O O . VAL A 1 100 ? 2.006 -4.699 -14.633 1 97.44 100 VAL A O 1
ATOM 801 N N . GLY A 1 101 ? 0.108 -3.697 -14 1 93.19 101 GLY A N 1
ATOM 802 C CA . GLY A 1 101 ? 0.791 -2.479 -13.594 1 93.19 101 GLY A CA 1
ATOM 803 C C . GLY A 1 101 ? 0.943 -2.346 -12.094 1 93.19 101 GLY A C 1
ATOM 804 O O . GLY A 1 101 ? 0.619 -3.271 -11.352 1 93.19 101 GLY A O 1
ATOM 805 N N . GLN A 1 102 ? 1.405 -1.156 -11.766 1 88.19 102 GLN A N 1
ATOM 806 C CA . GLN A 1 102 ? 1.641 -0.858 -10.359 1 88.19 102 GLN A CA 1
ATOM 807 C C . GLN A 1 102 ? 0.363 -1.023 -9.539 1 88.19 102 GLN A C 1
ATOM 809 O O . GLN A 1 102 ? -0.719 -0.634 -9.984 1 88.19 102 GLN A O 1
ATOM 814 N N . GLY A 1 103 ? 0.485 -1.634 -8.359 1 87.12 103 GLY A N 1
ATOM 815 C CA . GLY A 1 103 ? -0.659 -1.842 -7.488 1 87.12 103 GLY A CA 1
ATOM 816 C C . GLY A 1 103 ? -1.385 -3.146 -7.754 1 87.12 103 GLY A C 1
ATOM 817 O O . GLY A 1 103 ? -2.25 -3.553 -6.977 1 87.12 103 GLY A O 1
ATOM 818 N N . CYS A 1 104 ? -0.99 -3.85 -8.836 1 93.31 104 CYS A N 1
ATOM 819 C CA . CYS A 1 104 ? -1.718 -5.055 -9.219 1 93.31 104 CYS A CA 1
ATOM 820 C C . CYS A 1 104 ? -0.771 -6.238 -9.367 1 93.31 104 CYS A C 1
ATOM 822 O O . CYS A 1 104 ? -1.028 -7.148 -10.156 1 93.31 104 CYS A O 1
ATOM 824 N N . ALA A 1 105 ? 0.405 -6.227 -8.68 1 97.12 105 ALA A N 1
ATOM 825 C CA . ALA A 1 105 ? 1.257 -7.41 -8.703 1 97.12 105 ALA A CA 1
ATOM 826 C C . ALA A 1 105 ? 0.508 -8.633 -8.172 1 97.12 105 ALA A C 1
ATOM 828 O O . ALA A 1 105 ? -0.204 -8.547 -7.168 1 97.12 105 ALA A O 1
ATOM 829 N N . THR A 1 106 ? 0.64 -9.703 -8.906 1 98.69 106 THR A N 1
ATOM 830 C CA . THR A 1 106 ? -0.073 -10.922 -8.547 1 98.69 106 THR A CA 1
ATOM 831 C C . THR A 1 106 ? 0.658 -12.156 -9.07 1 98.69 106 THR A C 1
ATOM 833 O O . THR A 1 106 ? 1.164 -12.148 -10.195 1 98.69 106 THR A O 1
ATOM 836 N N . PRO A 1 107 ? 0.753 -13.203 -8.281 1 98.88 107 PRO A N 1
ATOM 837 C CA . PRO A 1 107 ? 1.381 -14.422 -8.797 1 98.88 107 PRO A CA 1
ATOM 838 C C . PRO A 1 107 ? 0.593 -15.055 -9.945 1 98.88 107 PRO A C 1
ATOM 840 O O . PRO A 1 107 ? 1.146 -15.828 -10.727 1 98.88 107 PRO A O 1
ATOM 843 N N . LEU A 1 108 ? -0.681 -14.703 -10.086 1 98.88 108 LEU A N 1
ATOM 844 C CA . LEU A 1 108 ? -1.485 -15.25 -11.172 1 98.88 108 LEU A CA 1
ATOM 845 C C . LEU A 1 108 ? -1.047 -14.688 -12.516 1 98.88 108 LEU A C 1
ATOM 847 O O . LEU A 1 108 ? -1.382 -15.234 -13.57 1 98.88 108 LEU A O 1
ATOM 851 N N . ALA A 1 109 ? -0.309 -13.641 -12.492 1 98.81 109 ALA A N 1
ATOM 852 C CA . ALA A 1 109 ? 0.209 -13.047 -13.719 1 98.81 109 ALA A CA 1
ATOM 853 C C . ALA A 1 109 ? 1.36 -13.867 -14.289 1 98.81 109 ALA A C 1
ATOM 855 O O . ALA A 1 109 ? 1.782 -13.648 -15.43 1 98.81 109 ALA A O 1
ATOM 856 N N . LEU A 1 110 ? 1.841 -14.859 -13.531 1 98.75 110 LEU A N 1
ATOM 857 C CA . LEU A 1 110 ? 2.938 -15.703 -13.977 1 98.75 110 LEU A CA 1
ATOM 858 C C . LEU A 1 110 ? 2.545 -16.484 -15.234 1 98.75 110 LEU A C 1
ATOM 860 O O . LEU A 1 110 ? 3.41 -16.953 -15.977 1 98.75 110 LEU A O 1
ATOM 864 N N . PHE A 1 111 ? 1.253 -16.578 -15.492 1 98.19 111 PHE A N 1
ATOM 865 C CA . PHE A 1 111 ? 0.833 -17.281 -16.703 1 98.19 111 PHE A CA 1
ATOM 866 C C . PHE A 1 111 ? 1.198 -16.469 -17.938 1 98.19 111 PHE A C 1
ATOM 868 O O . PHE A 1 111 ? 1.191 -17 -19.062 1 98.19 111 PHE A O 1
ATOM 875 N N . CYS A 1 112 ? 1.56 -15.18 -17.719 1 98 112 CYS A N 1
ATOM 876 C CA . CYS A 1 112 ? 1.977 -14.312 -18.812 1 98 112 CYS A CA 1
ATOM 877 C C . CYS A 1 112 ? 3.494 -14.289 -18.953 1 98 112 CYS A C 1
ATOM 879 O O . CYS A 1 112 ? 4.031 -13.766 -19.922 1 98 112 CYS A O 1
ATOM 881 N N . ASP A 1 113 ? 4.227 -14.727 -17.891 1 98.12 113 ASP A N 1
ATOM 882 C CA . ASP A 1 113 ? 5.684 -14.648 -17.859 1 98.12 113 ASP A CA 1
ATOM 883 C C . ASP A 1 113 ? 6.312 -15.719 -18.75 1 98.12 113 ASP A C 1
ATOM 885 O O . ASP A 1 113 ? 5.867 -16.875 -18.75 1 98.12 113 ASP A O 1
ATOM 889 N N . LYS A 1 114 ? 7.312 -15.391 -19.469 1 95.31 114 LYS A N 1
ATOM 890 C CA . LYS A 1 114 ? 7.973 -16.312 -20.391 1 95.31 114 LYS A CA 1
ATOM 891 C C . LYS A 1 114 ? 9.203 -16.938 -19.734 1 95.31 114 LYS A C 1
ATOM 893 O O . LYS A 1 114 ? 10.117 -17.391 -20.438 1 95.31 114 LYS A O 1
ATOM 898 N N . GLY A 1 115 ? 9.344 -16.812 -18.453 1 94.06 115 GLY A N 1
ATOM 899 C CA . GLY A 1 115 ? 10.445 -17.469 -17.766 1 94.06 115 GLY A CA 1
ATOM 900 C C . GLY A 1 115 ? 11.445 -16.5 -17.172 1 94.06 115 GLY A C 1
ATOM 901 O O . GLY A 1 115 ? 12.516 -16.906 -16.719 1 94.06 115 GLY A O 1
ATOM 902 N N . ASP A 1 116 ? 11.133 -15.227 -17.125 1 96 116 ASP A N 1
ATOM 903 C CA . ASP A 1 116 ? 12.047 -14.188 -16.672 1 96 116 ASP A CA 1
ATOM 904 C C . ASP A 1 116 ? 11.891 -13.93 -15.18 1 96 116 ASP A C 1
ATOM 906 O O . ASP A 1 116 ? 12.758 -13.312 -14.555 1 96 116 ASP A O 1
ATOM 910 N N . VAL A 1 117 ? 10.789 -14.406 -14.609 1 98.19 117 VAL A N 1
ATOM 911 C CA . VAL A 1 117 ? 10.453 -14.039 -13.234 1 98.19 117 VAL A CA 1
ATOM 912 C C . VAL A 1 117 ? 10.625 -15.25 -12.32 1 98.19 117 VAL A C 1
ATOM 914 O O . VAL A 1 117 ? 10.039 -16.312 -12.562 1 98.19 117 VAL A O 1
ATOM 917 N N . LYS A 1 118 ? 11.461 -15.133 -11.352 1 98 118 LYS A N 1
ATOM 918 C CA . LYS A 1 118 ? 11.547 -16.125 -10.273 1 98 118 LYS A CA 1
ATOM 919 C C . LYS A 1 118 ? 10.484 -15.859 -9.211 1 98 118 LYS A C 1
ATOM 921 O O . LYS A 1 118 ? 10.234 -14.711 -8.844 1 98 118 LYS A O 1
ATOM 926 N N . PHE A 1 119 ? 9.93 -16.953 -8.766 1 98.62 119 PHE A N 1
ATOM 927 C CA . PHE A 1 119 ? 8.812 -16.812 -7.844 1 98.62 119 PHE A CA 1
ATOM 928 C C . PHE A 1 119 ? 9.219 -17.234 -6.438 1 98.62 119 PHE A C 1
ATOM 930 O O . PHE A 1 119 ? 9.805 -18.297 -6.25 1 98.62 119 PHE A O 1
ATOM 937 N N . VAL A 1 120 ? 8.953 -16.375 -5.441 1 98.62 120 VAL A N 1
ATOM 938 C CA . VAL A 1 120 ? 9.203 -16.625 -4.027 1 98.62 120 VAL A CA 1
ATOM 939 C C . VAL A 1 120 ? 7.875 -16.688 -3.27 1 98.62 120 VAL A C 1
ATOM 941 O O . VAL A 1 120 ? 7.016 -15.812 -3.445 1 98.62 120 VAL A O 1
ATOM 944 N N . LEU A 1 121 ? 7.742 -17.703 -2.473 1 98.69 121 LEU A N 1
ATOM 945 C CA . LEU A 1 121 ? 6.488 -17.906 -1.756 1 98.69 121 LEU A CA 1
ATOM 946 C C . LEU A 1 121 ? 6.738 -18.047 -0.259 1 98.69 121 LEU A C 1
ATOM 948 O O . LEU A 1 121 ? 7.578 -18.844 0.159 1 98.69 121 LEU A O 1
ATOM 952 N N . ASP A 1 122 ? 6.051 -17.203 0.536 1 98.31 122 ASP A N 1
ATOM 953 C CA . ASP A 1 122 ? 5.988 -17.391 1.982 1 98.31 122 ASP A CA 1
ATOM 954 C C . ASP A 1 122 ? 5.461 -18.781 2.338 1 98.31 122 ASP A C 1
ATOM 956 O O . ASP A 1 122 ? 4.34 -19.141 1.962 1 98.31 122 ASP A O 1
ATOM 960 N N . ALA A 1 123 ? 6.195 -19.484 3.104 1 97.81 123 ALA A N 1
ATOM 961 C CA . ALA A 1 123 ? 5.848 -20.859 3.459 1 97.81 123 ALA A CA 1
ATOM 962 C C . ALA A 1 123 ? 4.48 -20.922 4.129 1 97.81 123 ALA A C 1
ATOM 964 O O . ALA A 1 123 ? 3.752 -21.906 3.973 1 97.81 123 ALA A O 1
ATOM 965 N N . GLN A 1 124 ? 4.066 -19.891 4.824 1 97.62 124 GLN A N 1
ATOM 966 C CA . GLN A 1 124 ? 2.84 -19.906 5.613 1 97.62 124 GLN A CA 1
ATOM 967 C C . GLN A 1 124 ? 1.607 -19.922 4.715 1 97.62 124 GLN A C 1
ATOM 969 O O . GLN A 1 124 ? 0.507 -20.25 5.168 1 97.62 124 GLN A O 1
ATOM 974 N N . LEU A 1 125 ? 1.793 -19.562 3.484 1 97.94 125 LEU A N 1
ATOM 975 C CA . LEU A 1 125 ? 0.659 -19.609 2.568 1 97.94 125 LEU A CA 1
ATOM 976 C C . LEU A 1 125 ? 0.314 -21.047 2.209 1 97.94 125 LEU A C 1
ATOM 978 O O . LEU A 1 125 ? -0.842 -21.359 1.91 1 97.94 125 LEU A O 1
ATOM 982 N N . LEU A 1 126 ? 1.296 -21.906 2.27 1 96.5 126 LEU A N 1
ATOM 983 C CA . LEU A 1 126 ? 1.076 -23.312 1.954 1 96.5 126 LEU A CA 1
ATOM 984 C C . LEU A 1 126 ? 0.91 -24.141 3.227 1 96.5 126 LEU A C 1
ATOM 986 O O . LEU A 1 126 ? 0.074 -25.047 3.279 1 96.5 126 LEU A O 1
ATOM 990 N N . GLU A 1 127 ? 1.589 -23.781 4.293 1 95.44 127 GLU A N 1
ATOM 991 C CA . GLU A 1 127 ? 1.696 -24.625 5.477 1 95.44 127 GLU A CA 1
ATOM 992 C C . GLU A 1 127 ? 0.742 -24.156 6.574 1 95.44 127 GLU A C 1
ATOM 994 O O . GLU A 1 127 ? 0.556 -24.859 7.578 1 95.44 127 GLU A O 1
ATOM 999 N N . GLY A 1 128 ? 0.112 -23.094 6.379 1 94.44 128 GLY A N 1
ATOM 1000 C CA . GLY A 1 128 ? -0.682 -22.5 7.441 1 94.44 128 GLY A CA 1
ATOM 1001 C C . GLY A 1 128 ? -2.041 -23.141 7.609 1 94.44 128 GLY A C 1
ATOM 1002 O O . GLY A 1 128 ? -2.809 -22.766 8.5 1 94.44 128 GLY A O 1
ATOM 1003 N N . GLY A 1 129 ? -2.334 -24.109 6.785 1 96 129 GLY A N 1
ATOM 1004 C CA . GLY A 1 129 ? -3.605 -24.812 6.891 1 96 129 GLY A CA 1
ATOM 1005 C C . GLY A 1 129 ? -4.781 -23.969 6.414 1 96 129 GLY A C 1
ATOM 1006 O O . GLY A 1 129 ? -5.895 -24.125 6.922 1 96 129 GLY A O 1
ATOM 1007 N N . HIS A 1 130 ? -4.621 -23.141 5.465 1 97.56 130 HIS A N 1
ATOM 1008 C CA . HIS A 1 130 ? -5.668 -22.266 4.945 1 97.56 130 HIS A CA 1
ATOM 1009 C C . HIS A 1 130 ? -6.539 -23 3.93 1 97.56 130 HIS A C 1
ATOM 1011 O O . HIS A 1 130 ? -6.035 -23.781 3.117 1 97.56 130 HIS A O 1
ATOM 1017 N N . GLU A 1 131 ? -7.805 -22.719 3.992 1 97.69 131 GLU A N 1
ATOM 1018 C CA . GLU A 1 131 ? -8.719 -23.297 3.01 1 97.69 131 GLU A CA 1
ATOM 1019 C C . GLU A 1 131 ? -8.445 -22.734 1.613 1 97.69 131 GLU A C 1
ATOM 1021 O O . GLU A 1 131 ? -8.492 -23.484 0.629 1 97.69 131 GLU A O 1
ATOM 1026 N N . ARG A 1 132 ? -8.172 -21.422 1.622 1 98.69 132 ARG A N 1
ATOM 1027 C CA . ARG A 1 132 ? -7.883 -20.734 0.361 1 98.69 132 ARG A CA 1
ATOM 1028 C C . ARG A 1 132 ? -6.777 -19.703 0.535 1 98.69 132 ARG A C 1
ATOM 1030 O O . ARG A 1 132 ? -6.5 -19.266 1.654 1 98.69 132 ARG A O 1
ATOM 1037 N N . VAL A 1 133 ? -6.152 -19.469 -0.568 1 98.81 133 VAL A N 1
ATOM 1038 C CA . VAL A 1 133 ?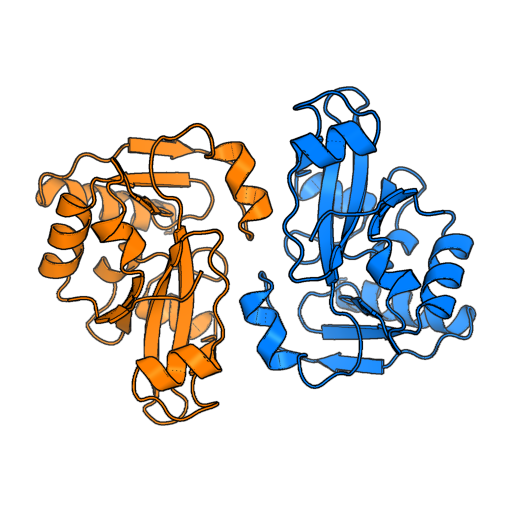 -5.25 -18.328 -0.705 1 98.81 133 VAL A CA 1
ATOM 1039 C C . VAL A 1 133 ? -5.805 -17.344 -1.74 1 98.81 133 VAL A C 1
ATOM 1041 O O . VAL A 1 133 ? -6.391 -17.766 -2.742 1 98.81 133 VAL A O 1
ATOM 1044 N N . TYR A 1 134 ? -5.629 -16.047 -1.512 1 98.81 134 TYR A N 1
ATOM 1045 C CA . TYR A 1 134 ? -6.344 -15.047 -2.297 1 98.81 134 TYR A CA 1
ATOM 1046 C C . TYR A 1 134 ? -5.367 -14.117 -3.01 1 98.81 134 TYR A C 1
ATOM 1048 O O . TYR A 1 134 ? -4.344 -13.727 -2.443 1 98.81 134 TYR A O 1
ATOM 1056 N N . PHE A 1 135 ? -5.73 -13.789 -4.273 1 98.81 135 PHE A N 1
ATOM 1057 C CA . PHE A 1 135 ? -4.922 -12.945 -5.145 1 98.81 135 PHE A CA 1
ATOM 1058 C C . PHE A 1 135 ? -5.805 -12.055 -6.008 1 98.81 135 PHE A C 1
ATOM 1060 O O . PHE A 1 135 ? -6.996 -12.328 -6.18 1 98.81 135 PHE A O 1
ATOM 1067 N N . HIS A 1 136 ? -5.191 -11.016 -6.512 1 98.44 136 HIS A N 1
ATOM 1068 C CA . HIS A 1 136 ? -5.832 -10.242 -7.574 1 98.44 136 HIS A CA 1
ATOM 1069 C C . HIS A 1 136 ? -5.832 -11.016 -8.891 1 98.44 136 HIS A C 1
ATOM 1071 O O . HIS A 1 136 ? -4.809 -11.586 -9.281 1 98.44 136 HIS A O 1
ATOM 1077 N N . PRO A 1 137 ? -6.957 -11.141 -9.562 1 98.31 137 PRO A N 1
ATOM 1078 C CA . PRO A 1 137 ? -7.023 -11.812 -10.859 1 98.31 137 PRO A CA 1
ATOM 1079 C C . PRO A 1 137 ? -6.777 -10.859 -12.031 1 98.31 137 PRO A C 1
ATOM 1081 O O . PRO A 1 137 ? -7.676 -10.633 -12.844 1 98.31 137 PRO A O 1
ATOM 1084 N N . MET A 1 138 ? -5.594 -10.242 -12.102 1 97.94 138 MET A N 1
ATOM 1085 C CA . MET A 1 138 ? -5.098 -9.375 -13.164 1 97.94 138 MET A CA 1
ATOM 1086 C C . MET A 1 138 ? -5.715 -7.98 -13.062 1 97.94 138 MET A C 1
ATOM 1088 O O . MET A 1 138 ? -5.605 -7.176 -13.984 1 97.94 138 MET A O 1
ATOM 1092 N N . THR A 1 139 ? -6.418 -7.703 -11.961 1 96.81 139 THR A N 1
ATOM 1093 C CA . THR A 1 139 ? -6.953 -6.395 -11.602 1 96.81 139 THR A CA 1
ATOM 1094 C C . THR A 1 139 ? -6.965 -6.207 -10.086 1 96.81 139 THR A C 1
ATOM 1096 O O . THR A 1 139 ? -7.191 -7.164 -9.344 1 96.81 139 THR A O 1
ATOM 1099 N N . ASN A 1 140 ? -6.727 -4.977 -9.656 1 95.75 140 ASN A N 1
ATOM 1100 C CA . ASN A 1 140 ? -6.785 -4.695 -8.219 1 95.75 140 ASN A CA 1
ATOM 1101 C C . ASN A 1 140 ? -8.203 -4.344 -7.777 1 95.75 140 ASN A C 1
ATOM 1103 O O . ASN A 1 140 ? -8.398 -3.814 -6.684 1 95.75 140 ASN A O 1
ATOM 1107 N N . ALA A 1 141 ? -9.227 -4.719 -8.609 1 96.69 141 ALA A N 1
ATOM 1108 C CA . ALA A 1 141 ? -10.625 -4.453 -8.312 1 96.69 141 ALA A CA 1
ATOM 1109 C C . ALA A 1 141 ? -11.391 -5.746 -8.047 1 96.69 141 ALA A C 1
ATOM 1111 O O . ALA A 1 141 ? -12.617 -5.781 -8.148 1 96.69 141 ALA A O 1
ATOM 1112 N N . ALA A 1 142 ? -10.656 -6.781 -7.859 1 97.75 142 ALA A N 1
ATOM 1113 C CA . ALA A 1 142 ? -11.25 -8.078 -7.523 1 97.75 142 ALA A CA 1
ATOM 1114 C C . ALA A 1 142 ? -10.266 -8.945 -6.746 1 97.75 142 ALA A C 1
ATOM 1116 O O . ALA A 1 142 ? -9.055 -8.688 -6.754 1 97.75 142 ALA A O 1
ATOM 1117 N N . THR A 1 143 ? -10.75 -9.93 -6.043 1 98.56 143 THR A N 1
ATOM 1118 C CA . THR A 1 143 ? -9.961 -10.938 -5.336 1 98.56 143 THR A CA 1
ATOM 1119 C C . THR A 1 143 ? -10.438 -12.344 -5.691 1 98.56 143 THR A C 1
ATOM 1121 O O . THR A 1 143 ? -11.641 -12.602 -5.742 1 98.56 143 THR A O 1
ATOM 1124 N N . LEU A 1 144 ? -9.508 -13.133 -6.008 1 98.75 144 LEU A N 1
ATOM 1125 C CA . LEU A 1 144 ? -9.742 -14.508 -6.414 1 98.75 144 LEU A CA 1
ATOM 1126 C C . LEU A 1 144 ? -9.125 -15.484 -5.418 1 98.75 144 LEU A C 1
ATOM 1128 O O . LEU A 1 144 ? -7.977 -15.305 -5.004 1 98.75 144 LEU A O 1
ATOM 1132 N N . GLY A 1 145 ? -9.891 -16.516 -5.008 1 98.81 145 GLY A N 1
ATOM 1133 C CA . GLY A 1 145 ? -9.438 -17.531 -4.074 1 98.81 145 GLY A CA 1
ATOM 1134 C C . GLY A 1 145 ? -9.359 -18.922 -4.691 1 98.81 145 GLY A C 1
ATOM 1135 O O . GLY A 1 145 ? -10.289 -19.344 -5.379 1 98.81 145 GLY A O 1
ATOM 1136 N N . ILE A 1 146 ? -8.32 -19.594 -4.48 1 98.81 146 ILE A N 1
ATOM 1137 C CA . ILE A 1 146 ? -8.133 -21 -4.852 1 98.81 146 ILE A CA 1
ATOM 1138 C C . ILE A 1 146 ? -7.492 -21.75 -3.689 1 98.81 146 ILE A C 1
ATOM 1140 O O . ILE A 1 146 ? -6.969 -21.141 -2.754 1 98.81 146 ILE A O 1
ATOM 1144 N N . THR A 1 147 ? -7.523 -23.062 -3.729 1 98.44 147 THR A N 1
ATOM 1145 C CA . THR A 1 147 ? -6.879 -23.828 -2.668 1 98.44 147 THR A CA 1
ATOM 1146 C C . THR A 1 147 ? -5.363 -23.781 -2.818 1 98.44 147 THR A C 1
ATOM 1148 O O . THR A 1 147 ? -4.848 -23.562 -3.916 1 98.44 147 THR A O 1
ATOM 1151 N N . PRO A 1 148 ? -4.66 -23.984 -1.699 1 98.31 148 PRO A N 1
ATOM 1152 C CA . PRO A 1 148 ? -3.203 -24.078 -1.811 1 98.31 148 PRO A CA 1
ATOM 1153 C C . PRO A 1 148 ? -2.746 -25.125 -2.816 1 98.31 148 PRO A C 1
ATOM 1155 O O . PRO A 1 148 ? -1.784 -24.906 -3.557 1 98.31 148 PRO A O 1
ATOM 1158 N N . GLU A 1 149 ? -3.426 -26.234 -2.93 1 97.75 149 GLU A N 1
ATOM 1159 C CA . GLU A 1 149 ? -3.074 -27.297 -3.877 1 97.75 149 GLU A CA 1
ATOM 1160 C C . GLU A 1 149 ? -3.275 -26.828 -5.316 1 97.75 149 GLU A C 1
ATOM 1162 O O . GLU A 1 149 ? -2.443 -27.109 -6.184 1 97.75 149 GLU A O 1
ATOM 1167 N N . GLU A 1 150 ? -4.367 -26.172 -5.539 1 98.69 150 GLU A N 1
ATOM 1168 C CA . GLU A 1 150 ? -4.625 -25.609 -6.863 1 98.69 150 GLU A CA 1
ATOM 1169 C C . GLU A 1 150 ? -3.568 -24.578 -7.242 1 98.69 150 GLU A C 1
ATOM 1171 O O . GLU A 1 150 ? -3.131 -24.531 -8.391 1 98.69 150 GLU A O 1
ATOM 1176 N N . PHE A 1 151 ? -3.172 -23.812 -6.281 1 98.81 151 PHE A N 1
ATOM 1177 C CA . PHE A 1 151 ? -2.154 -22.797 -6.523 1 98.81 151 PHE A CA 1
ATOM 1178 C C . PHE A 1 151 ? -0.828 -23.438 -6.91 1 98.81 151 PHE A C 1
ATOM 1180 O O . PHE A 1 151 ? -0.176 -23.016 -7.863 1 98.81 151 PHE A O 1
ATOM 1187 N N . VAL A 1 152 ? -0.482 -24.5 -6.211 1 98.31 152 VAL A N 1
ATOM 1188 C CA . VAL A 1 152 ? 0.747 -25.219 -6.527 1 98.31 152 VAL A CA 1
ATOM 1189 C C . VAL A 1 152 ? 0.654 -25.812 -7.934 1 98.31 152 VAL A C 1
ATOM 1191 O O . VAL A 1 152 ? 1.616 -25.75 -8.703 1 98.31 152 VAL A O 1
ATOM 1194 N N . THR A 1 153 ? -0.482 -26.344 -8.305 1 98.44 153 THR A N 1
ATOM 1195 C CA . THR A 1 153 ? -0.702 -26.859 -9.648 1 98.44 153 THR A CA 1
ATOM 1196 C C . THR A 1 153 ? -0.512 -25.766 -10.688 1 98.44 153 THR A C 1
ATOM 1198 O O . THR A 1 153 ? 0.169 -25.969 -11.695 1 98.44 153 THR A O 1
ATOM 1201 N N . PHE A 1 154 ? -1.088 -24.594 -10.414 1 98.81 154 PHE A N 1
ATOM 1202 C CA . PHE A 1 154 ? -0.95 -23.438 -11.297 1 98.81 154 PHE A CA 1
ATOM 1203 C C . PHE A 1 154 ? 0.519 -23.078 -11.492 1 98.81 154 PHE A C 1
ATOM 1205 O O . PHE A 1 154 ? 0.968 -22.875 -12.617 1 98.81 154 PHE A O 1
ATOM 1212 N N . LEU A 1 155 ? 1.244 -23.016 -10.344 1 98.69 155 LEU A N 1
ATOM 1213 C CA . LEU A 1 155 ? 2.654 -22.656 -10.406 1 98.69 155 LEU A CA 1
ATOM 1214 C C . LEU A 1 155 ? 3.445 -23.656 -11.234 1 98.69 155 LEU A C 1
ATOM 1216 O O . LEU A 1 155 ? 4.277 -23.266 -12.055 1 98.69 155 LEU A O 1
ATOM 1220 N N . LYS A 1 156 ? 3.178 -24.922 -11.078 1 97.94 156 LYS A N 1
ATOM 1221 C CA . LYS A 1 156 ? 3.861 -25.969 -11.828 1 97.94 156 LYS A CA 1
ATOM 1222 C C . LYS A 1 156 ? 3.559 -25.859 -13.32 1 97.94 156 LYS 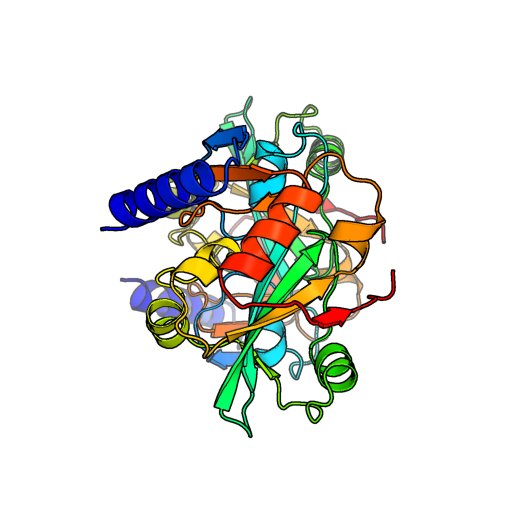A C 1
ATOM 1224 O O . LYS A 1 156 ? 4.465 -25.938 -14.148 1 97.94 156 LYS A O 1
ATOM 1229 N N . LYS A 1 157 ? 2.352 -25.641 -13.68 1 98.31 157 LYS A N 1
ATOM 1230 C CA . LYS A 1 157 ? 1.909 -25.609 -15.07 1 98.31 157 LYS A CA 1
ATOM 1231 C C . LYS A 1 157 ? 2.459 -24.391 -15.805 1 98.31 157 LYS A C 1
ATOM 1233 O O . LYS A 1 157 ? 2.707 -24.453 -17.016 1 98.31 157 LYS A O 1
ATOM 1238 N N . THR A 1 158 ? 2.693 -23.297 -15.055 1 98.38 158 THR A N 1
ATOM 1239 C CA . THR A 1 158 ? 3.266 -22.094 -15.664 1 98.38 158 THR A CA 1
ATOM 1240 C C . THR A 1 158 ? 4.789 -22.172 -15.664 1 98.38 158 THR A C 1
ATOM 1242 O O . THR A 1 158 ? 5.457 -21.266 -16.172 1 98.38 158 THR A O 1
ATOM 1245 N N . GLY A 1 159 ? 5.348 -23.234 -15.055 1 98 159 GLY A N 1
ATOM 1246 C CA . GLY A 1 159 ? 6.793 -23.406 -15.031 1 98 159 GLY A CA 1
ATOM 1247 C C . GLY A 1 159 ? 7.477 -22.562 -13.977 1 98 159 GLY A C 1
ATOM 1248 O O . GLY A 1 159 ? 8.648 -22.188 -14.125 1 98 159 GLY A O 1
ATOM 1249 N N . HIS A 1 160 ? 6.75 -22.25 -12.891 1 98.5 160 HIS A N 1
ATOM 1250 C CA . HIS A 1 160 ? 7.297 -21.391 -11.852 1 98.5 160 HIS A CA 1
ATOM 1251 C C . HIS A 1 160 ? 7.293 -22.094 -10.492 1 98.5 160 HIS A C 1
ATOM 1253 O O . HIS A 1 160 ? 6.598 -21.656 -9.57 1 98.5 160 HIS A O 1
ATOM 1259 N N . ASP A 1 161 ? 8.172 -23.062 -10.359 1 97.31 161 ASP A N 1
ATOM 1260 C CA . ASP A 1 161 ? 8.359 -23.656 -9.047 1 97.31 161 ASP A CA 1
ATOM 1261 C C . ASP A 1 161 ? 8.844 -22.625 -8.031 1 97.31 161 ASP A C 1
ATOM 1263 O O . ASP A 1 161 ? 9.852 -21.969 -8.25 1 97.31 161 ASP A O 1
ATOM 1267 N N . PRO A 1 162 ? 8.148 -22.531 -6.934 1 98.06 162 PRO A N 1
ATOM 1268 C CA . PRO A 1 162 ? 8.477 -21.422 -6.027 1 98.06 162 PRO A CA 1
ATOM 1269 C C . PRO A 1 162 ? 9.695 -21.719 -5.16 1 98.06 162 PRO A C 1
ATOM 1271 O O . PRO A 1 162 ? 9.938 -22.875 -4.793 1 98.06 162 PRO A O 1
ATOM 1274 N N . VAL A 1 163 ? 10.477 -20.734 -4.922 1 97.94 163 VAL A N 1
ATOM 1275 C CA . VAL A 1 163 ? 11.367 -20.75 -3.764 1 97.94 163 VAL A CA 1
ATOM 1276 C C . VAL A 1 163 ? 10.555 -20.5 -2.49 1 97.94 163 VAL A C 1
ATOM 1278 O O . VAL A 1 163 ? 9.969 -19.438 -2.318 1 97.94 163 VAL A O 1
ATOM 1281 N N . ILE A 1 164 ? 10.523 -21.469 -1.626 1 98 164 ILE A N 1
ATOM 1282 C CA . ILE A 1 164 ? 9.75 -21.344 -0.393 1 98 164 ILE A CA 1
ATOM 1283 C C . ILE A 1 164 ? 10.617 -20.703 0.692 1 98 164 ILE A C 1
ATOM 1285 O O . ILE A 1 164 ? 11.727 -21.188 0.97 1 98 164 ILE A O 1
ATOM 1289 N N . VAL A 1 165 ? 10.148 -19.672 1.277 1 97.5 165 VAL A N 1
ATOM 1290 C CA . VAL A 1 165 ? 10.906 -18.953 2.301 1 97.5 165 VAL A CA 1
ATOM 1291 C C . VAL A 1 165 ? 10.109 -18.922 3.602 1 97.5 165 VAL A C 1
ATOM 1293 O O . VAL A 1 165 ? 8.891 -18.703 3.59 1 97.5 165 VAL A O 1
ATOM 1296 N N . GLN A 1 166 ? 10.781 -19.156 4.738 1 96.12 166 GLN A N 1
ATOM 1297 C CA . GLN A 1 166 ? 10.211 -18.984 6.07 1 96.12 166 GLN A CA 1
ATOM 1298 C C . GLN A 1 166 ? 10.484 -17.578 6.602 1 96.12 166 GLN A C 1
ATOM 1300 O O . GLN A 1 166 ? 11.641 -17.219 6.855 1 96.12 166 GLN A O 1
ATOM 1305 N N . PHE A 1 167 ? 9.477 -16.812 6.711 1 93.25 167 PHE A N 1
ATOM 1306 C CA . PHE A 1 167 ? 9.617 -15.477 7.281 1 93.25 167 PHE A CA 1
ATOM 1307 C C . PHE A 1 167 ? 9.391 -15.508 8.789 1 93.25 167 PHE A C 1
ATOM 1309 O O . PHE A 1 167 ? 8.594 -16.297 9.289 1 93.25 167 PHE A O 1
ATOM 1316 N N . ASP A 1 168 ? 10.25 -14.68 9.461 1 76.12 168 ASP A N 1
ATOM 1317 C CA . ASP A 1 168 ? 10.109 -14.586 10.914 1 76.12 168 ASP A CA 1
ATOM 1318 C C . ASP A 1 168 ? 8.914 -13.727 11.297 1 76.12 168 ASP A C 1
ATOM 1320 O O . ASP A 1 168 ? 8.602 -12.734 10.625 1 76.12 168 ASP A O 1
ATOM 1324 N N . GLY A 1 169 ? 7.957 -14.312 12.312 1 63.41 169 GLY A N 1
ATOM 1325 C CA . GLY A 1 169 ? 6.879 -13.523 12.891 1 63.41 169 GLY A CA 1
ATOM 1326 C C . GLY A 1 169 ? 5.516 -13.867 12.32 1 63.41 169 GLY A C 1
ATOM 1327 O O . GLY A 1 169 ? 5.418 -14.547 11.297 1 63.41 169 GLY A O 1
ATOM 1328 N N . MET B 1 1 ? -1.181 20.797 -13.617 1 39.38 1 MET B N 1
ATOM 1329 C CA . MET B 1 1 ? -2.061 20.875 -12.453 1 39.38 1 MET B CA 1
ATOM 1330 C C . MET B 1 1 ? -1.387 20.281 -11.219 1 39.38 1 MET B C 1
ATOM 1332 O O . MET B 1 1 ? -1.47 20.859 -10.133 1 39.38 1 MET B O 1
ATOM 1336 N N . ALA B 1 2 ? -0.861 18.828 -11.102 1 49.56 2 ALA B N 1
ATOM 1337 C CA . ALA B 1 2 ? -0.18 18.281 -9.93 1 49.56 2 ALA B CA 1
ATOM 1338 C C . ALA B 1 2 ? 1.061 19.109 -9.586 1 49.56 2 ALA B C 1
ATOM 1340 O O . ALA B 1 2 ? 1.327 19.375 -8.414 1 49.56 2 ALA B O 1
ATOM 1341 N N . GLY B 1 3 ? 1.81 19.438 -10.617 1 62.75 3 GLY B N 1
ATOM 1342 C CA . GLY B 1 3 ? 2.984 20.281 -10.477 1 62.75 3 GLY B CA 1
ATOM 1343 C C . GLY B 1 3 ? 2.684 21.609 -9.805 1 62.75 3 GLY B C 1
ATOM 1344 O O . GLY B 1 3 ? 3.434 22.062 -8.938 1 62.75 3 GLY B O 1
ATOM 1345 N N . ASP B 1 4 ? 1.449 21.938 -9.969 1 87.88 4 ASP B N 1
ATOM 1346 C CA . ASP B 1 4 ? 1.056 23.25 -9.461 1 87.88 4 ASP B CA 1
ATOM 1347 C C . ASP B 1 4 ? 0.698 23.188 -7.977 1 87.88 4 ASP B C 1
ATOM 1349 O O . ASP B 1 4 ? 1.121 24.031 -7.191 1 87.88 4 ASP B O 1
ATOM 1353 N N . LEU B 1 5 ? 0.262 22.047 -7.516 1 96.12 5 LEU B N 1
ATOM 1354 C CA . LEU B 1 5 ? -0.187 21.969 -6.133 1 96.12 5 LEU B CA 1
ATOM 1355 C C . LEU B 1 5 ? 0.999 21.828 -5.184 1 96.12 5 LEU B C 1
ATOM 1357 O O . LEU B 1 5 ? 0.977 22.359 -4.07 1 96.12 5 LEU B O 1
ATOM 1361 N N . ARG B 1 6 ? 2.037 21.109 -5.637 1 96.44 6 ARG B N 1
ATOM 1362 C CA . ARG B 1 6 ? 3.244 20.984 -4.824 1 96.44 6 ARG B CA 1
ATOM 1363 C C . ARG B 1 6 ? 3.908 22.344 -4.633 1 96.44 6 ARG B C 1
ATOM 1365 O O . ARG B 1 6 ? 4.34 22.688 -3.527 1 96.44 6 ARG B O 1
ATOM 1372 N N . GLN B 1 7 ? 3.949 23.094 -5.699 1 97.31 7 GLN B N 1
ATOM 1373 C CA . GLN B 1 7 ? 4.527 24.438 -5.613 1 97.31 7 GLN B CA 1
ATOM 1374 C C . GLN B 1 7 ? 3.713 25.328 -4.68 1 97.31 7 GLN B C 1
ATOM 1376 O O . GLN B 1 7 ? 4.277 26.109 -3.908 1 97.31 7 GLN B O 1
ATOM 1381 N N . GLU B 1 8 ? 2.434 25.188 -4.785 1 98.06 8 GLU B N 1
ATOM 1382 C CA . GLU B 1 8 ? 1.562 25.953 -3.893 1 98.06 8 GLU B CA 1
ATOM 1383 C C . GLU B 1 8 ? 1.786 25.547 -2.438 1 98.06 8 GLU B C 1
ATOM 1385 O O . GLU B 1 8 ? 1.816 26.406 -1.553 1 98.06 8 GLU B O 1
ATOM 1390 N N . LEU B 1 9 ? 1.98 24.297 -2.197 1 98.44 9 LEU B N 1
ATOM 1391 C CA . LEU B 1 9 ? 2.252 23.812 -0.848 1 98.44 9 LEU B CA 1
ATOM 1392 C C . LEU B 1 9 ? 3.568 24.375 -0.323 1 98.44 9 LEU B C 1
ATOM 1394 O O . LEU B 1 9 ? 3.629 24.891 0.798 1 98.44 9 LEU B O 1
ATOM 1398 N N . LEU B 1 10 ? 4.566 24.344 -1.168 1 98.12 10 LEU B N 1
ATOM 1399 C CA . LEU B 1 10 ? 5.883 24.812 -0.749 1 98.12 10 LEU B CA 1
ATOM 1400 C C . LEU B 1 10 ? 5.855 26.312 -0.464 1 98.12 10 LEU B C 1
ATOM 1402 O O . LEU B 1 10 ? 6.477 26.781 0.496 1 98.12 10 LEU B O 1
ATOM 1406 N N . ALA B 1 11 ? 5.129 27.016 -1.255 1 98 11 ALA B N 1
ATOM 1407 C CA . ALA B 1 11 ? 4.969 28.438 -1.016 1 98 11 ALA B CA 1
ATOM 1408 C C . ALA B 1 11 ? 4.254 28.703 0.308 1 98 11 ALA B C 1
ATOM 1410 O O . ALA B 1 11 ? 4.641 29.594 1.067 1 98 11 ALA B O 1
ATOM 1411 N N . TYR B 1 12 ? 3.26 27.922 0.542 1 98.38 12 TYR B N 1
ATOM 1412 C CA . TYR B 1 12 ? 2.504 28.062 1.783 1 98.38 12 TYR B CA 1
ATOM 1413 C C . TYR B 1 12 ? 3.387 27.766 2.992 1 98.38 12 TYR B C 1
ATOM 1415 O O . TYR B 1 12 ? 3.361 28.5 3.979 1 98.38 12 TYR B O 1
ATOM 1423 N N . LEU B 1 13 ? 4.195 26.734 2.904 1 98.69 13 LEU B N 1
ATOM 1424 C CA . LEU B 1 13 ? 5.113 26.391 3.984 1 98.69 13 LEU B CA 1
ATOM 1425 C C . LEU B 1 13 ? 6.133 27.5 4.207 1 98.69 13 LEU B C 1
ATOM 1427 O O . LEU B 1 13 ? 6.461 27.828 5.352 1 98.69 13 LEU B O 1
ATOM 1431 N N . GLN B 1 14 ? 6.531 28.062 3.127 1 98.06 14 GLN B N 1
ATOM 1432 C CA . GLN B 1 14 ? 7.473 29.172 3.223 1 98.06 14 GLN B CA 1
ATOM 1433 C C . GLN B 1 14 ? 6.852 30.359 3.953 1 98.06 14 GLN B C 1
ATOM 1435 O O . GLN B 1 14 ? 7.512 31.016 4.766 1 98.06 14 GLN B O 1
ATOM 1440 N N . GLU B 1 15 ? 5.656 30.625 3.713 1 98.31 15 GLU B N 1
ATOM 1441 C CA . GLU B 1 15 ? 4.938 31.703 4.395 1 98.31 15 GLU B CA 1
ATOM 1442 C C . GLU B 1 15 ? 4.863 31.438 5.898 1 98.31 15 GLU B C 1
ATOM 1444 O O . GLU B 1 15 ? 4.836 32.375 6.691 1 98.31 15 GLU B O 1
ATOM 1449 N N . LEU B 1 16 ? 4.848 30.203 6.234 1 98.44 16 LEU B N 1
ATOM 1450 C CA . LEU B 1 16 ? 4.766 29.828 7.641 1 98.44 16 LEU B CA 1
ATOM 1451 C C . LEU B 1 16 ? 6.152 29.797 8.273 1 98.44 16 LEU B C 1
ATOM 1453 O O . LEU B 1 16 ? 6.289 29.484 9.461 1 98.44 16 LEU B O 1
ATOM 1457 N N . GLY B 1 17 ? 7.172 30.047 7.465 1 98.25 17 GLY B N 1
ATOM 1458 C CA . GLY B 1 17 ? 8.539 30.016 7.957 1 98.25 17 GLY B CA 1
ATOM 1459 C C . GLY B 1 17 ? 9.109 28.609 8.031 1 98.25 17 GLY B C 1
ATOM 1460 O O . GLY B 1 17 ? 10.07 28.359 8.766 1 98.25 17 GLY B O 1
ATOM 1461 N N . ILE B 1 18 ? 8.508 27.688 7.344 1 98.38 18 ILE B N 1
ATOM 1462 C CA . ILE B 1 18 ? 8.945 26.297 7.348 1 98.38 18 ILE B CA 1
ATOM 1463 C C . ILE B 1 18 ? 9.828 26.031 6.133 1 98.38 18 ILE B C 1
ATOM 1465 O O . ILE B 1 18 ? 9.477 26.406 5.008 1 98.38 18 ILE B O 1
ATOM 1469 N N . GLN B 1 19 ? 11.016 25.469 6.34 1 95.31 19 GLN B N 1
ATOM 1470 C CA . GLN B 1 19 ? 11.922 25.031 5.285 1 95.31 19 GLN B CA 1
ATOM 1471 C C . GLN B 1 19 ? 12.117 23.531 5.32 1 95.31 19 GLN B C 1
ATOM 1473 O O . GLN B 1 19 ? 12.984 23.016 6.031 1 95.31 19 GLN B O 1
ATOM 1478 N N . PRO B 1 20 ? 11.391 22.859 4.496 1 98.25 20 PRO B N 1
ATOM 1479 C CA . PRO B 1 20 ? 11.438 21.406 4.559 1 98.25 20 PRO B CA 1
ATOM 1480 C C . PRO B 1 20 ? 12.648 20.812 3.838 1 98.25 20 PRO B C 1
ATOM 1482 O O . PRO B 1 20 ? 13.297 21.516 3.053 1 98.25 20 PRO B O 1
ATOM 1485 N N . VAL B 1 21 ? 13.016 19.594 4.199 1 98 21 VAL B N 1
ATOM 1486 C CA . VAL B 1 21 ? 13.867 18.781 3.342 1 98 21 VAL B CA 1
ATOM 1487 C C . VAL B 1 21 ? 13.008 17.969 2.375 1 98 21 VAL B C 1
ATOM 1489 O O . VAL B 1 21 ? 11.891 17.562 2.715 1 98 21 VAL B O 1
ATOM 1492 N N . CYS B 1 22 ? 13.555 17.75 1.162 1 97.38 22 CYS B N 1
ATOM 1493 C CA . CYS B 1 22 ? 12.789 17.031 0.151 1 97.38 22 CYS B CA 1
ATOM 1494 C C . CYS B 1 22 ? 13.68 16.031 -0.581 1 97.38 22 CYS B C 1
ATOM 1496 O O . CYS B 1 22 ? 14.828 16.328 -0.896 1 97.38 22 CYS B O 1
ATOM 1498 N N . VAL B 1 23 ? 13.156 14.867 -0.84 1 98 23 VAL B N 1
ATOM 1499 C CA . VAL B 1 23 ? 13.812 13.836 -1.63 1 98 23 VAL B CA 1
ATOM 1500 C C . VAL B 1 23 ? 12.883 13.375 -2.754 1 98 23 VAL B C 1
ATOM 1502 O O . VAL B 1 23 ? 11.719 13.07 -2.518 1 98 23 VAL B O 1
ATOM 1505 N N . GLU B 1 24 ? 13.43 13.367 -3.98 1 98 24 GLU B N 1
ATOM 1506 C CA . GLU B 1 24 ? 12.68 12.828 -5.113 1 98 24 GLU B CA 1
ATOM 1507 C C . GLU B 1 24 ? 12.898 11.328 -5.262 1 98 24 GLU B C 1
ATOM 1509 O O . GLU B 1 24 ? 13.984 10.82 -4.965 1 98 24 GLU B O 1
ATOM 1514 N N . HIS B 1 25 ? 11.969 10.594 -5.684 1 97 25 HIS B N 1
ATOM 1515 C CA . HIS B 1 25 ? 12.023 9.164 -5.953 1 97 25 HIS B CA 1
ATOM 1516 C C . HIS B 1 25 ? 10.93 8.742 -6.926 1 97 25 HIS B C 1
ATOM 1518 O O . HIS B 1 25 ? 10.031 9.531 -7.238 1 97 25 HIS B O 1
ATOM 1524 N N . PRO B 1 26 ? 10.969 7.543 -7.473 1 94.06 26 PRO B N 1
ATOM 1525 C CA . PRO B 1 26 ? 9.867 7.074 -8.312 1 94.06 26 PRO B CA 1
ATOM 1526 C C . PRO B 1 26 ? 8.547 6.984 -7.551 1 94.06 26 PRO B C 1
ATOM 1528 O O . PRO B 1 26 ? 8.539 6.988 -6.316 1 94.06 26 PRO B O 1
ATOM 1531 N N . GLU B 1 27 ? 7.504 6.934 -8.297 1 94.75 27 GLU B N 1
ATOM 1532 C CA . GLU B 1 27 ? 6.184 6.781 -7.695 1 94.75 27 GLU B CA 1
ATOM 1533 C C . GLU B 1 27 ? 6.086 5.484 -6.902 1 94.75 27 GLU B C 1
ATOM 1535 O O . GLU B 1 27 ? 6.555 4.438 -7.352 1 94.75 27 GLU B O 1
ATOM 1540 N N . VAL B 1 28 ? 5.555 5.566 -5.707 1 94.5 28 VAL B N 1
ATOM 1541 C CA . VAL B 1 28 ? 5.371 4.402 -4.844 1 94.5 28 VAL B CA 1
ATOM 1542 C C . VAL B 1 28 ? 3.936 4.371 -4.324 1 94.5 28 VAL B C 1
ATOM 1544 O O . VAL B 1 28 ? 3.348 5.414 -4.039 1 94.5 28 VAL B O 1
ATOM 1547 N N . PHE B 1 29 ? 3.373 3.129 -4.121 1 92.75 29 PHE B N 1
ATOM 1548 C CA . PHE B 1 29 ? 1.978 3.023 -3.707 1 92.75 29 PHE B CA 1
ATOM 1549 C C . PHE B 1 29 ? 1.861 2.301 -2.371 1 92.75 29 PHE B C 1
ATOM 1551 O O . PHE B 1 29 ? 0.786 2.268 -1.77 1 92.75 29 PHE B O 1
ATOM 1558 N N . THR B 1 30 ? 2.988 1.682 -1.931 1 92.75 30 THR B N 1
ATOM 1559 C CA . THR B 1 30 ? 2.969 0.959 -0.664 1 92.75 30 THR B CA 1
ATOM 1560 C C . THR B 1 30 ? 4.133 1.39 0.223 1 92.75 30 THR B C 1
ATOM 1562 O O . THR B 1 30 ? 5.105 1.971 -0.261 1 92.75 30 THR B O 1
ATOM 1565 N N . VAL B 1 31 ? 4.012 1.075 1.43 1 93.94 31 VAL B N 1
ATOM 1566 C CA . VAL B 1 31 ? 5.07 1.396 2.383 1 93.94 31 VAL B CA 1
ATOM 1567 C C . VAL B 1 31 ? 6.344 0.638 2.016 1 93.94 31 VAL B C 1
ATOM 1569 O O . VAL B 1 31 ? 7.441 1.189 2.088 1 93.94 31 VAL B O 1
ATOM 1572 N N . GLU B 1 32 ? 6.207 -0.612 1.547 1 92.69 32 GLU B N 1
ATOM 1573 C CA . GLU B 1 32 ? 7.355 -1.43 1.173 1 92.69 32 GLU B CA 1
ATOM 1574 C C . GLU B 1 32 ? 8.125 -0.802 0.014 1 92.69 32 GLU B C 1
ATOM 1576 O O . GLU B 1 32 ? 9.359 -0.766 0.028 1 92.69 32 GLU B O 1
ATOM 1581 N N . GLU B 1 33 ? 7.402 -0.268 -0.915 1 92.88 33 GLU B N 1
ATOM 1582 C CA . GLU B 1 33 ? 8.023 0.381 -2.066 1 92.88 33 GLU B CA 1
ATOM 1583 C C . GLU B 1 33 ? 8.695 1.688 -1.665 1 92.88 33 GLU B C 1
ATOM 1585 O O . GLU B 1 33 ? 9.703 2.084 -2.266 1 92.88 33 GLU B O 1
ATOM 1590 N N . MET B 1 34 ? 8.227 2.285 -0.659 1 95 34 MET B N 1
ATOM 1591 C CA . MET B 1 34 ? 8.688 3.607 -0.237 1 95 34 MET B CA 1
ATOM 1592 C C . MET B 1 34 ? 9.992 3.506 0.545 1 95 34 MET B C 1
ATOM 1594 O O . MET B 1 34 ? 10.906 4.301 0.334 1 95 34 MET B O 1
ATOM 1598 N N . MET B 1 35 ? 10.148 2.568 1.352 1 94.81 35 MET B N 1
ATOM 1599 C CA . MET B 1 35 ? 11.156 2.541 2.406 1 94.81 35 MET B CA 1
ATOM 1600 C C . MET B 1 35 ? 12.562 2.508 1.812 1 94.81 35 MET B C 1
ATOM 1602 O O . MET B 1 35 ? 13.453 3.223 2.275 1 94.81 35 MET B O 1
ATOM 1606 N N . PRO B 1 36 ? 12.828 1.812 0.708 1 93.31 36 PRO B N 1
ATOM 1607 C CA . PRO B 1 36 ? 14.188 1.824 0.161 1 93.31 36 PRO B CA 1
ATOM 1608 C C . PRO B 1 36 ? 14.633 3.219 -0.271 1 93.31 36 PRO B C 1
ATOM 1610 O O . PRO B 1 36 ? 15.836 3.49 -0.336 1 93.31 36 PRO B O 1
ATOM 1613 N N . HIS B 1 37 ? 13.703 4.062 -0.496 1 95.06 37 HIS B N 1
ATOM 1614 C CA . HIS B 1 37 ? 14.031 5.391 -1.006 1 95.06 37 HIS B CA 1
ATOM 1615 C C . HIS B 1 37 ? 14.219 6.387 0.133 1 95.06 37 HIS B C 1
ATOM 1617 O O . HIS B 1 37 ? 14.789 7.465 -0.066 1 95.06 37 HIS B O 1
ATOM 1623 N N . VAL B 1 38 ? 13.75 5.973 1.364 1 96.69 38 VAL B N 1
ATOM 1624 C CA . VAL B 1 38 ? 13.656 7.043 2.352 1 96.69 38 VAL B CA 1
ATOM 1625 C C . VAL B 1 38 ? 14.219 6.566 3.688 1 96.69 38 VAL B C 1
ATOM 1627 O O . VAL B 1 38 ? 14.344 7.348 4.633 1 96.69 38 VAL B O 1
ATOM 1630 N N . GLN B 1 39 ? 14.609 5.34 3.791 1 93.62 39 GLN B N 1
ATOM 1631 C CA . GLN B 1 39 ? 15.055 4.785 5.062 1 93.62 39 GLN B CA 1
ATOM 1632 C C . GLN B 1 39 ? 16.328 5.473 5.543 1 93.62 39 GLN B C 1
ATOM 1634 O O . GLN B 1 39 ? 16.672 5.414 6.727 1 93.62 39 GLN B O 1
ATOM 1639 N N . HIS B 1 40 ? 17.016 6.184 4.688 1 95.38 40 HIS B N 1
ATOM 1640 C CA . HIS B 1 40 ? 18.234 6.902 5.059 1 95.38 40 HIS B CA 1
ATOM 1641 C C . HIS B 1 40 ? 17.906 8.219 5.762 1 95.38 40 HIS B C 1
ATOM 1643 O O . HIS B 1 40 ? 18.781 8.82 6.387 1 95.38 40 HIS B O 1
ATOM 1649 N N . LEU B 1 41 ? 16.703 8.719 5.664 1 97.12 41 LEU B N 1
ATOM 1650 C CA . LEU B 1 41 ? 16.281 9.969 6.285 1 97.12 41 LEU B CA 1
ATOM 1651 C C . LEU B 1 41 ? 15.945 9.758 7.762 1 97.12 41 LEU B C 1
ATOM 1653 O O . LEU B 1 41 ? 15.133 8.898 8.102 1 97.12 41 LEU B O 1
ATOM 1657 N N . LYS B 1 42 ? 16.578 10.539 8.609 1 96.88 42 LYS B N 1
ATOM 1658 C CA . LYS B 1 42 ? 16.375 10.406 10.047 1 96.88 42 LYS B CA 1
ATOM 1659 C C . LYS B 1 42 ? 15.031 10.992 10.477 1 96.88 42 LYS B C 1
ATOM 1661 O O . LYS B 1 42 ? 14.766 12.172 10.234 1 96.88 42 LYS B O 1
ATOM 1666 N N . GLY B 1 43 ? 14.266 10.156 11.141 1 98.12 43 GLY B N 1
ATOM 1667 C CA . GLY B 1 43 ? 12.953 10.594 11.609 1 98.12 43 GLY B CA 1
ATOM 1668 C C . GLY B 1 43 ? 11.875 9.555 11.398 1 98.12 43 GLY B C 1
ATOM 1669 O O . GLY B 1 43 ? 12.164 8.367 11.219 1 98.12 43 GLY B O 1
ATOM 1670 N N . ALA B 1 44 ? 10.594 9.992 11.5 1 98.19 44 ALA B N 1
ATOM 1671 C CA . ALA B 1 44 ? 9.453 9.094 11.406 1 98.19 44 ALA B CA 1
ATOM 1672 C C . ALA B 1 44 ? 8.805 9.164 10.023 1 98.19 44 ALA B C 1
ATOM 1674 O O . ALA B 1 44 ? 8.367 10.234 9.594 1 98.19 44 ALA B O 1
ATOM 1675 N N . HIS B 1 45 ? 8.797 8.047 9.344 1 98.06 45 HIS B N 1
ATOM 1676 C CA . HIS B 1 45 ? 8 7.914 8.133 1 98.06 45 HIS B CA 1
ATOM 1677 C C . HIS B 1 45 ? 6.562 7.523 8.461 1 98.06 45 HIS B C 1
ATOM 1679 O O . HIS B 1 45 ? 6.316 6.832 9.453 1 98.06 45 HIS B O 1
ATOM 1685 N N . SER B 1 46 ? 5.68 8.023 7.594 1 98 46 SER B N 1
ATOM 1686 C CA . SER B 1 46 ? 4.266 7.855 7.918 1 98 46 SER B CA 1
ATOM 1687 C C . SER B 1 46 ? 3.484 7.309 6.73 1 98 46 SER B C 1
ATOM 1689 O O . SER B 1 46 ? 3.998 7.27 5.609 1 98 46 SER B O 1
ATOM 1691 N N . LYS B 1 47 ? 2.365 6.77 7 1 97.25 47 LYS B N 1
ATOM 1692 C CA . LYS B 1 47 ? 1.339 6.465 6.004 1 97.25 47 LYS B CA 1
ATOM 1693 C C . LYS B 1 47 ? -0.005 7.07 6.398 1 97.25 47 LYS B C 1
ATOM 1695 O O . LYS B 1 47 ? -0.202 7.461 7.551 1 97.25 47 LYS B O 1
ATOM 1700 N N . ASN B 1 48 ? -0.888 7.156 5.398 1 98.19 48 ASN B N 1
ATOM 1701 C CA . ASN B 1 48 ? -2.117 7.93 5.551 1 98.19 48 ASN B CA 1
ATOM 1702 C C . ASN B 1 48 ? -3.332 7.152 5.051 1 98.19 48 ASN B C 1
ATOM 1704 O O . ASN B 1 48 ? -3.262 6.48 4.02 1 98.19 48 ASN B O 1
ATOM 1708 N N . LEU B 1 49 ? -4.348 7.176 5.777 1 97.69 49 LEU B N 1
ATOM 1709 C CA . LEU B 1 49 ? -5.633 6.586 5.422 1 97.69 49 LEU B CA 1
ATOM 1710 C C . LEU B 1 49 ? -6.707 7.66 5.293 1 97.69 49 LEU B C 1
ATOM 1712 O O . LEU B 1 49 ? -6.914 8.453 6.215 1 97.69 49 LEU B O 1
ATOM 1716 N N . PHE B 1 50 ? -7.305 7.766 4.195 1 98 50 PHE B N 1
ATOM 1717 C CA . PHE B 1 50 ? -8.438 8.656 3.986 1 98 50 PHE B CA 1
ATOM 1718 C C . PHE B 1 50 ? -9.75 7.883 4.078 1 98 50 PHE B C 1
ATOM 1720 O O . PHE B 1 50 ? -10.047 7.039 3.23 1 98 50 PHE B O 1
ATOM 1727 N N . LEU B 1 51 ? -10.539 8.203 5.105 1 97.5 51 LEU B N 1
ATOM 1728 C CA . LEU B 1 51 ? -11.695 7.398 5.484 1 97.5 51 LEU B CA 1
ATOM 1729 C C . LEU B 1 51 ? -12.977 8.227 5.43 1 97.5 51 LEU B C 1
ATOM 1731 O O . LEU B 1 51 ? -12.93 9.461 5.508 1 97.5 51 LEU B O 1
ATOM 1735 N N . LYS B 1 52 ? -14 7.523 5.258 1 96.44 52 LYS B N 1
ATOM 1736 C CA . LYS B 1 52 ? -15.336 8.117 5.281 1 96.44 52 LYS B CA 1
ATOM 1737 C C . LYS B 1 52 ? -16.203 7.461 6.352 1 96.44 52 LYS B C 1
ATOM 1739 O O . LYS B 1 52 ? -16.188 6.238 6.512 1 96.44 52 LYS B O 1
ATOM 1744 N N . ASP B 1 53 ? -16.844 8.312 7.09 1 93.25 53 ASP B N 1
ATOM 1745 C CA . ASP B 1 53 ? -17.875 7.863 8.031 1 93.25 53 ASP B CA 1
ATOM 1746 C C . ASP B 1 53 ? -19.203 7.598 7.316 1 93.25 53 ASP B C 1
ATOM 1748 O O . ASP B 1 53 ? -19.812 8.516 6.773 1 93.25 53 ASP B O 1
ATOM 1752 N N . LYS B 1 54 ? -19.656 6.41 7.387 1 87.94 54 LYS B N 1
ATOM 1753 C CA . LYS B 1 54 ? -20.875 6.004 6.68 1 87.94 54 LYS B CA 1
ATOM 1754 C C . LYS B 1 54 ? -22.094 6.758 7.199 1 87.94 54 LYS B C 1
ATOM 1756 O O . LYS B 1 54 ? -22.984 7.105 6.43 1 87.94 54 LYS B O 1
ATOM 1761 N N . LYS B 1 55 ? -22.109 7.055 8.438 1 83.69 55 LYS B N 1
ATOM 1762 C CA . LYS B 1 55 ? -23.281 7.641 9.078 1 83.69 55 LYS B CA 1
ATOM 1763 C C . LYS B 1 55 ? -23.266 9.164 8.969 1 83.69 55 LYS B C 1
ATOM 1765 O O . LYS B 1 55 ? -24.219 9.766 8.453 1 83.69 55 LYS B O 1
ATOM 1770 N N . LYS B 1 56 ? -22.203 9.727 9.273 1 82.12 56 LYS B N 1
ATOM 1771 C CA . LYS B 1 56 ? -22.141 11.18 9.359 1 82.12 56 LYS B CA 1
ATOM 1772 C C . LYS B 1 56 ? -21.656 11.789 8.047 1 82.12 56 LYS B C 1
ATOM 1774 O O . LYS B 1 56 ? -21.641 13.016 7.891 1 82.12 56 LYS B O 1
ATOM 1779 N N . LYS B 1 57 ? -21.25 10.961 7.254 1 84.44 57 LYS B N 1
ATOM 1780 C CA . LYS B 1 57 ? -20.812 11.312 5.906 1 84.44 57 LYS B CA 1
ATOM 1781 C C . LYS B 1 57 ? -19.609 12.242 5.949 1 84.44 57 LYS B C 1
ATOM 1783 O O . LYS B 1 57 ? -19.312 12.938 4.977 1 84.44 57 LYS B O 1
ATOM 1788 N N . GLY B 1 58 ? -18.922 12.281 7.066 1 94.12 58 GLY B N 1
ATOM 1789 C CA . GLY B 1 58 ? -17.703 13.047 7.199 1 94.12 58 GLY B CA 1
ATOM 1790 C C . GLY B 1 58 ? -16.469 12.281 6.789 1 94.12 58 GLY B C 1
ATOM 1791 O O . GLY B 1 58 ? -16.531 11.07 6.539 1 94.12 58 GLY B O 1
ATOM 1792 N N . PHE B 1 59 ? -15.367 13.055 6.645 1 97.94 59 PHE B N 1
ATOM 1793 C CA . PHE B 1 59 ? -14.117 12.453 6.203 1 97.94 59 PHE B CA 1
ATOM 1794 C C . PHE B 1 59 ? -13.055 12.547 7.293 1 97.94 59 PHE B C 1
ATOM 1796 O O . PHE B 1 59 ? -13.016 13.523 8.047 1 97.94 59 PHE B O 1
ATOM 1803 N N . TRP B 1 60 ? -12.273 11.508 7.375 1 98.12 60 TRP B N 1
ATOM 1804 C CA . TRP B 1 60 ? -11.133 11.453 8.281 1 98.12 60 TRP B CA 1
ATOM 1805 C C . TRP B 1 60 ? -9.844 11.195 7.516 1 98.12 60 TRP B C 1
ATOM 1807 O O . TRP B 1 60 ? -9.789 10.336 6.633 1 98.12 60 TRP B O 1
ATOM 1817 N N . LEU B 1 61 ? -8.891 11.945 7.785 1 98.69 61 LEU B N 1
ATOM 1818 C CA . LEU B 1 61 ? -7.523 11.664 7.371 1 98.69 61 LEU B CA 1
ATOM 1819 C C . LEU B 1 61 ? -6.68 11.211 8.555 1 98.69 61 LEU B C 1
ATOM 1821 O O . LEU B 1 61 ? -6.527 11.953 9.531 1 98.69 61 LEU B O 1
ATOM 1825 N N . VAL B 1 62 ? -6.211 9.992 8.438 1 98.5 62 VAL B N 1
ATOM 1826 C CA . VAL B 1 62 ? -5.473 9.383 9.531 1 98.5 62 VAL B CA 1
ATOM 1827 C C . VAL B 1 62 ? -4 9.227 9.148 1 98.5 62 VAL B C 1
ATOM 1829 O O . VAL B 1 62 ? -3.684 8.633 8.117 1 98.5 62 VAL B O 1
ATOM 1832 N N . THR B 1 63 ? -3.117 9.781 9.93 1 98.69 63 THR B N 1
ATOM 1833 C CA . THR B 1 63 ? -1.679 9.641 9.727 1 98.69 63 THR B CA 1
ATOM 1834 C C . THR B 1 63 ? -1.047 8.859 10.875 1 98.69 63 THR B C 1
ATOM 1836 O O . THR B 1 63 ? -1.2 9.219 12.039 1 98.69 63 THR B O 1
ATOM 1839 N N . VAL B 1 64 ? -0.378 7.754 10.508 1 98.19 64 VAL B N 1
ATOM 1840 C CA . VAL B 1 64 ? 0.259 6.895 11.5 1 98.19 64 VAL B CA 1
ATOM 1841 C C . VAL B 1 64 ? 1.682 6.559 11.055 1 98.19 64 VAL B C 1
ATOM 1843 O O . VAL B 1 64 ? 2.062 6.832 9.914 1 98.19 64 VAL B O 1
ATOM 1846 N N . LEU B 1 65 ? 2.461 6.016 12.023 1 97.38 65 LEU B N 1
ATOM 1847 C CA . LEU B 1 65 ? 3.764 5.488 11.641 1 97.38 65 LEU B CA 1
ATOM 1848 C C . LEU B 1 65 ? 3.625 4.473 10.508 1 97.38 65 LEU B C 1
ATOM 1850 O O . LEU B 1 65 ? 2.646 3.723 10.461 1 97.38 65 LEU B O 1
ATOM 1854 N N . HIS B 1 66 ? 4.629 4.426 9.664 1 95.94 66 HIS B N 1
ATOM 1855 C CA . HIS B 1 66 ? 4.539 3.637 8.438 1 95.94 66 HIS B CA 1
ATOM 1856 C C . HIS B 1 66 ? 4.359 2.154 8.75 1 95.94 66 HIS B C 1
ATOM 1858 O O . HIS B 1 66 ? 3.725 1.428 7.98 1 95.94 66 HIS B O 1
ATOM 1864 N N . ASP B 1 67 ? 4.902 1.705 9.914 1 92.94 67 ASP B N 1
ATOM 1865 C CA . ASP B 1 67 ? 4.871 0.281 10.227 1 92.94 67 ASP B CA 1
ATOM 1866 C C . ASP B 1 67 ? 3.746 -0.041 11.211 1 92.94 67 ASP B C 1
ATOM 1868 O O . ASP B 1 67 ? 3.674 -1.153 11.734 1 92.94 67 ASP B O 1
ATOM 1872 N N . ARG B 1 68 ? 2.873 0.97 11.43 1 93.5 68 ARG B N 1
ATOM 1873 C CA . ARG B 1 68 ? 1.717 0.778 12.305 1 93.5 68 ARG B CA 1
ATOM 1874 C C . ARG B 1 68 ? 0.619 -0.003 11.586 1 93.5 68 ARG B C 1
ATOM 1876 O O . ARG B 1 68 ? 0.268 0.308 10.445 1 93.5 68 ARG B O 1
ATOM 1883 N N . GLN B 1 69 ? 0.176 -1.09 12.281 1 89.81 69 GLN B N 1
ATOM 1884 C CA . GLN B 1 69 ? -1.031 -1.758 11.805 1 89.81 69 GLN B CA 1
ATOM 1885 C C . GLN B 1 69 ? -2.287 -1.066 12.328 1 89.81 69 GLN B C 1
ATOM 1887 O O . GLN B 1 69 ? -2.408 -0.814 13.523 1 89.81 69 GLN B O 1
ATOM 1892 N N . VAL B 1 70 ? -3.164 -0.776 11.445 1 93 70 VAL B N 1
ATOM 1893 C CA . VAL B 1 70 ? -4.383 -0.074 11.828 1 93 70 VAL B CA 1
ATOM 1894 C C . VAL B 1 70 ? -5.59 -0.988 11.633 1 93 70 VAL B C 1
ATOM 1896 O O . VAL B 1 70 ? -5.832 -1.48 10.531 1 93 70 VAL B O 1
ATOM 1899 N N . ASN B 1 71 ? -6.234 -1.252 12.742 1 90.5 71 ASN B N 1
ATOM 1900 C CA . ASN B 1 71 ? -7.543 -1.899 12.703 1 90.5 71 ASN B CA 1
ATOM 1901 C C . ASN B 1 71 ? -8.672 -0.877 12.641 1 90.5 71 ASN B C 1
ATOM 1903 O O . ASN B 1 71 ? -8.867 -0.104 13.586 1 90.5 71 ASN B O 1
ATOM 1907 N N . LEU B 1 72 ? -9.492 -0.928 11.633 1 93.56 72 LEU B N 1
ATOM 1908 C CA . LEU B 1 72 ? -10.5 0.103 11.406 1 93.56 72 LEU B CA 1
ATOM 1909 C C . LEU B 1 72 ? -11.578 0.045 12.477 1 93.56 72 LEU B C 1
ATOM 1911 O O . LEU B 1 72 ? -12.117 1.079 12.875 1 93.56 72 LEU B O 1
ATOM 1915 N N . ASN B 1 73 ? -11.82 -1.13 12.945 1 91.56 73 ASN B N 1
ATOM 1916 C CA . ASN B 1 73 ? -12.828 -1.24 13.992 1 91.56 73 ASN B CA 1
ATOM 1917 C C . ASN B 1 73 ? -12.328 -0.646 15.312 1 91.56 73 ASN B C 1
ATOM 1919 O O . ASN B 1 73 ? -13.078 0.051 16 1 91.56 73 ASN B O 1
ATOM 1923 N N . ASP B 1 74 ? -11.109 -0.896 15.578 1 93 74 ASP B N 1
ATOM 1924 C CA . ASP B 1 74 ? -10.523 -0.302 16.781 1 93 74 ASP B CA 1
ATOM 1925 C C . ASP B 1 74 ? -10.453 1.219 16.656 1 93 74 ASP B C 1
ATOM 1927 O O . ASP B 1 74 ? -10.727 1.938 17.609 1 93 74 ASP B O 1
ATOM 1931 N N . LEU B 1 75 ? -10.141 1.653 15.5 1 95.44 75 LEU B N 1
ATOM 1932 C CA . LEU B 1 75 ? -10.055 3.09 15.266 1 95.44 75 LEU B CA 1
ATOM 1933 C C . LEU B 1 75 ? -11.422 3.744 15.406 1 95.44 75 LEU B C 1
ATOM 1935 O O . LEU B 1 75 ? -11.555 4.805 16.016 1 95.44 75 LEU B O 1
ATOM 1939 N N . ALA B 1 76 ? -12.414 3.109 14.867 1 95.31 76 ALA B N 1
ATOM 1940 C CA . ALA B 1 76 ? -13.773 3.625 14.969 1 95.31 76 ALA B CA 1
ATOM 1941 C C . ALA B 1 76 ? -14.18 3.803 16.422 1 95.31 76 ALA B C 1
ATOM 1943 O O . ALA B 1 76 ? -14.789 4.812 16.797 1 95.31 76 ALA B O 1
ATOM 1944 N N . LYS B 1 77 ? -13.781 2.871 17.219 1 93.88 77 LYS B N 1
ATOM 1945 C CA . LYS B 1 77 ? -14.07 2.947 18.641 1 93.88 77 LYS B CA 1
ATOM 1946 C C . LYS B 1 77 ? -13.359 4.133 19.297 1 93.88 77 LYS B C 1
ATOM 1948 O O . LYS B 1 77 ? -13.977 4.895 20.047 1 93.88 77 LYS B O 1
ATOM 1953 N N . LYS B 1 78 ? -12.164 4.285 18.906 1 94.19 78 LYS B N 1
ATOM 1954 C CA . LYS B 1 78 ? -11.367 5.363 19.484 1 94.19 78 LYS B CA 1
ATOM 1955 C C . LYS B 1 78 ? -11.922 6.73 19.078 1 94.19 78 LYS B C 1
ATOM 1957 O O . LYS B 1 78 ? -11.812 7.695 19.844 1 94.19 78 LYS B O 1
ATOM 1962 N N . LEU B 1 79 ? -12.508 6.801 17.906 1 95.06 79 LEU B N 1
ATOM 1963 C CA . LEU B 1 79 ? -13 8.062 17.391 1 95.06 79 LEU B CA 1
ATOM 1964 C C . LEU B 1 79 ? -14.484 8.242 17.703 1 95.06 79 LEU B C 1
ATOM 1966 O O . LEU B 1 79 ? -15.102 9.219 17.266 1 95.06 79 LEU B O 1
ATOM 1970 N N . ASN B 1 80 ? -15.039 7.309 18.422 1 93.12 80 ASN B N 1
ATOM 1971 C CA . ASN B 1 80 ? -16.453 7.297 18.781 1 93.12 80 ASN B CA 1
ATOM 1972 C C . ASN B 1 80 ? -17.344 7.281 17.547 1 93.12 80 ASN B C 1
ATOM 1974 O O . ASN B 1 80 ? -18.344 8.008 17.484 1 93.12 80 ASN B O 1
ATOM 1978 N N . VAL B 1 81 ? -16.719 6.496 16.672 1 91.25 81 VAL B N 1
ATOM 1979 C CA . VAL B 1 81 ? -17.484 6.152 15.484 1 91.25 81 VAL B CA 1
ATOM 1980 C C . VAL B 1 81 ? -17.984 4.715 15.578 1 91.25 81 VAL B C 1
ATOM 1982 O O . VAL B 1 81 ? -17.297 3.848 16.125 1 91.25 81 VAL B O 1
ATOM 1985 N N . GLY B 1 82 ? -19.172 4.414 15.469 1 88.69 82 GLY B N 1
ATOM 1986 C CA . GLY B 1 82 ? -19.703 3.061 15.523 1 88.69 82 GLY B CA 1
ATOM 1987 C C . GLY B 1 82 ? -18.891 2.074 14.695 1 88.69 82 GLY B C 1
ATOM 1988 O O . GLY B 1 82 ? -18.375 2.428 13.633 1 88.69 82 GLY B O 1
ATOM 1989 N N . SER B 1 83 ? -18.766 0.8 15.273 1 85.81 83 SER B N 1
ATOM 1990 C CA . SER B 1 83 ? -18.031 -0.258 14.578 1 85.81 83 SER B CA 1
ATOM 1991 C C . SER B 1 83 ? -18.562 -0.463 13.164 1 85.81 83 SER B C 1
ATOM 1993 O O . SER B 1 83 ? -19.781 -0.467 12.953 1 85.81 83 SER B O 1
ATOM 1995 N N . GLY B 1 84 ? -17.719 -0.508 12.266 1 87.19 84 GLY B N 1
ATOM 1996 C CA . GLY B 1 84 ? -18.109 -0.785 10.891 1 87.19 84 GLY B CA 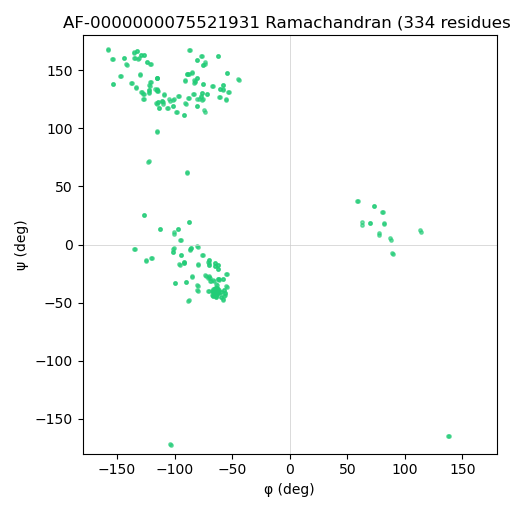1
ATOM 1997 C C . GLY B 1 84 ? -18.5 0.461 10.125 1 87.19 84 GLY B C 1
ATOM 1998 O O . GLY B 1 84 ? -18.875 0.38 8.953 1 87.19 84 GLY B O 1
ATOM 1999 N N . ASN B 1 85 ? -18.312 1.584 10.781 1 92.62 85 ASN B N 1
ATOM 2000 C CA . ASN B 1 85 ? -18.812 2.791 10.125 1 92.62 85 ASN B CA 1
ATOM 2001 C C . ASN B 1 85 ? -17.688 3.568 9.453 1 92.62 85 ASN B C 1
ATOM 2003 O O . ASN B 1 85 ? -17.938 4.594 8.812 1 92.62 85 ASN B O 1
ATOM 2007 N N . LEU B 1 86 ? -16.469 3.076 9.633 1 94.94 86 LEU B N 1
ATOM 2008 C CA . LEU B 1 86 ? -15.352 3.678 8.922 1 94.94 86 LEU B CA 1
ATOM 2009 C C . LEU B 1 86 ? -14.969 2.842 7.703 1 94.94 86 LEU B C 1
ATOM 2011 O O . LEU B 1 86 ? -14.766 1.631 7.816 1 94.94 86 LEU B O 1
ATOM 2015 N N . ARG B 1 87 ? -14.961 3.494 6.57 1 94.19 87 ARG B N 1
ATOM 2016 C CA . ARG B 1 87 ? 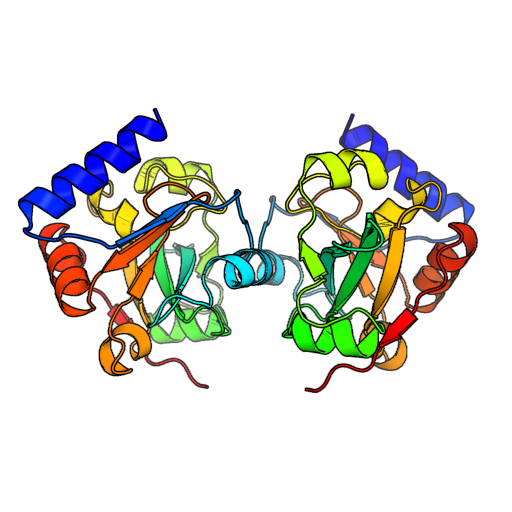-14.5 2.859 5.344 1 94.19 87 ARG B CA 1
ATOM 2017 C C . ARG B 1 87 ? -13.586 3.791 4.555 1 94.19 87 ARG B C 1
ATOM 2019 O O . ARG B 1 87 ? -13.555 5 4.805 1 94.19 87 ARG B O 1
ATOM 2026 N N . PHE B 1 88 ? -12.828 3.23 3.691 1 95.94 88 PHE B N 1
ATOM 2027 C CA . PHE B 1 88 ? -12.008 4.074 2.836 1 95.94 88 PHE B CA 1
ATOM 2028 C C . PHE B 1 88 ? -12.875 4.895 1.887 1 95.94 88 PHE B C 1
ATOM 2030 O O . PHE B 1 88 ? -13.836 4.379 1.315 1 95.94 88 PHE B O 1
ATOM 2037 N N . ALA B 1 89 ? -12.5 6.121 1.783 1 95.75 89 ALA B N 1
ATOM 2038 C CA . ALA B 1 89 ? -13.211 7.004 0.857 1 95.75 89 ALA B CA 1
ATOM 2039 C C . ALA B 1 89 ? -12.812 6.711 -0.588 1 95.75 89 ALA B C 1
ATOM 2041 O O . ALA B 1 89 ? -11.719 6.203 -0.849 1 95.75 89 ALA B O 1
ATOM 2042 N N . ASP B 1 90 ? -13.703 7.031 -1.521 1 93.94 90 ASP B N 1
ATOM 2043 C CA . ASP B 1 90 ? -13.375 6.84 -2.932 1 93.94 90 ASP B CA 1
ATOM 2044 C C . ASP B 1 90 ? -12.438 7.934 -3.434 1 93.94 90 ASP B C 1
ATOM 2046 O O . ASP B 1 90 ? -12.266 8.961 -2.775 1 93.94 90 ASP B O 1
ATOM 2050 N N . GLU B 1 91 ? -11.844 7.648 -4.508 1 94.44 91 GLU B N 1
ATOM 2051 C CA . GLU B 1 91 ? -10.867 8.578 -5.07 1 94.44 91 GLU B CA 1
ATOM 2052 C C . GLU B 1 91 ? -11.508 9.93 -5.379 1 94.44 91 GLU B C 1
ATOM 2054 O O . GLU B 1 91 ? -10.883 10.977 -5.195 1 94.44 91 GLU B O 1
ATOM 2059 N N . ALA B 1 92 ? -12.703 9.914 -5.898 1 96.31 92 ALA B N 1
ATOM 2060 C CA . ALA B 1 92 ? -13.391 11.156 -6.242 1 96.31 92 ALA B CA 1
ATOM 2061 C C . ALA B 1 92 ? -13.5 12.07 -5.023 1 96.31 92 ALA B C 1
ATOM 2063 O O . ALA B 1 92 ? -13.266 13.281 -5.125 1 96.31 92 ALA B O 1
ATOM 2064 N N . SER B 1 93 ? -13.812 11.539 -3.875 1 96.62 93 SER B N 1
ATOM 2065 C CA . SER B 1 93 ? -13.914 12.312 -2.641 1 96.62 93 SER B CA 1
ATOM 2066 C C . SER B 1 93 ? -12.562 12.891 -2.232 1 96.62 93 SER B C 1
ATOM 2068 O O . SER B 1 93 ? -12.477 14.031 -1.783 1 96.62 93 SER B O 1
ATOM 2070 N N . MET B 1 94 ? -11.523 12.094 -2.41 1 97.25 94 MET B N 1
ATOM 2071 C CA . MET B 1 94 ? -10.195 12.562 -2.029 1 97.25 94 MET B CA 1
ATOM 2072 C C . MET B 1 94 ? -9.75 13.719 -2.914 1 97.25 94 MET B C 1
ATOM 2074 O O . MET B 1 94 ? -9.195 14.703 -2.422 1 97.25 94 MET B O 1
ATOM 2078 N N . LEU B 1 95 ? -10.055 13.578 -4.23 1 97.75 95 LEU B N 1
ATOM 2079 C CA . LEU B 1 95 ? -9.742 14.656 -5.16 1 97.75 95 LEU B CA 1
ATOM 2080 C C . LEU B 1 95 ? -10.516 15.922 -4.809 1 97.75 95 LEU B C 1
ATOM 2082 O O . LEU B 1 95 ? -9.961 17.016 -4.824 1 97.75 95 LEU B O 1
ATOM 2086 N N . GLU B 1 96 ? -11.68 15.695 -4.469 1 97.5 96 GLU B N 1
ATOM 2087 C CA . GLU B 1 96 ? -12.539 16.828 -4.141 1 97.5 96 GLU B CA 1
ATOM 2088 C C . GLU B 1 96 ? -12.062 17.531 -2.881 1 97.5 96 GLU B C 1
ATOM 2090 O O . GLU B 1 96 ? -11.984 18.766 -2.852 1 97.5 96 GLU B O 1
ATOM 2095 N N . LYS B 1 97 ? -11.695 16.781 -1.823 1 97.88 97 LYS B N 1
ATOM 2096 C CA . LYS B 1 97 ? -11.422 17.359 -0.514 1 97.88 97 LYS B CA 1
ATOM 2097 C C . LYS B 1 97 ? -9.945 17.734 -0.38 1 97.88 97 LYS B C 1
ATOM 2099 O O . LYS B 1 97 ? -9.609 18.75 0.248 1 97.88 97 LYS B O 1
ATOM 2104 N N . LEU B 1 98 ? -9.086 16.953 -1.037 1 98.31 98 LEU B N 1
ATOM 2105 C CA . LEU B 1 98 ? -7.664 17.078 -0.733 1 98.31 98 LEU B CA 1
ATOM 2106 C C . LEU B 1 98 ? -6.863 17.359 -1.996 1 98.31 98 LEU B C 1
ATOM 2108 O O . LEU B 1 98 ? -5.664 17.656 -1.924 1 98.31 98 LEU B O 1
ATOM 2112 N N . LYS B 1 99 ? -7.43 17.188 -3.139 1 98.19 99 LYS B N 1
ATOM 2113 C CA . LYS B 1 99 ? -6.832 17.484 -4.438 1 98.19 99 LYS B CA 1
ATOM 2114 C C . LYS B 1 99 ? -5.699 16.516 -4.758 1 98.19 99 LYS B C 1
ATOM 2116 O O . LYS B 1 99 ? -4.84 16.812 -5.586 1 98.19 99 LYS B O 1
ATOM 2121 N N . VAL B 1 100 ? -5.676 15.414 -4.09 1 97.5 100 VAL B N 1
ATOM 2122 C CA . VAL B 1 100 ? -4.762 14.328 -4.414 1 97.5 100 VAL B CA 1
ATOM 2123 C C . VAL B 1 100 ? -5.555 13.039 -4.664 1 97.5 100 VAL B C 1
ATOM 2125 O O . VAL B 1 100 ? -6.691 12.914 -4.211 1 97.5 100 VAL B O 1
ATOM 2128 N N . GLY B 1 101 ? -4.949 12.164 -5.387 1 93.25 101 GLY B N 1
ATOM 2129 C CA . GLY B 1 101 ? -5.621 10.922 -5.738 1 93.25 101 GLY B CA 1
ATOM 2130 C C . GLY B 1 101 ? -5.141 9.734 -4.93 1 93.25 101 GLY B C 1
ATOM 2131 O O . GLY B 1 101 ? -4.355 9.891 -3.99 1 93.25 101 GLY B O 1
ATOM 2132 N N . GLN B 1 102 ? -5.652 8.594 -5.383 1 88.38 102 GLN B N 1
ATOM 2133 C CA . GLN B 1 102 ? -5.316 7.344 -4.711 1 88.38 102 GLN B CA 1
ATOM 2134 C C . GLN B 1 102 ? -3.809 7.117 -4.688 1 88.38 102 GLN B C 1
ATOM 2136 O O . GLN B 1 102 ? -3.121 7.379 -5.672 1 88.38 102 GLN B O 1
ATOM 2141 N N . GLY B 1 103 ? -3.291 6.676 -3.547 1 87.44 103 GLY B N 1
ATOM 2142 C CA . GLY B 1 103 ? -1.867 6.41 -3.398 1 87.44 103 GLY B CA 1
ATOM 2143 C C . GLY B 1 103 ? -1.084 7.621 -2.922 1 87.44 103 GLY B C 1
ATOM 2144 O O . GLY B 1 103 ? 0.087 7.504 -2.559 1 87.44 103 GLY B O 1
ATOM 2145 N N . CYS B 1 104 ? -1.757 8.797 -2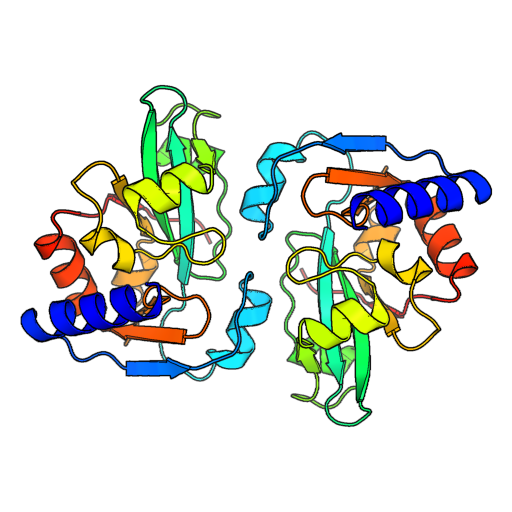.861 1 93.44 104 CYS B N 1
ATOM 2146 C CA . CYS B 1 104 ? -1.038 10.023 -2.521 1 93.44 104 CYS B CA 1
ATOM 2147 C C . CYS B 1 104 ? -1.712 10.742 -1.361 1 93.44 104 CYS B C 1
ATOM 2149 O O . CYS B 1 104 ? -1.636 11.969 -1.261 1 93.44 104 CYS B O 1
ATOM 2151 N N . ALA B 1 105 ? -2.465 10.016 -0.487 1 97.12 105 ALA B N 1
ATOM 2152 C CA . ALA B 1 105 ? -2.996 10.664 0.709 1 97.12 105 ALA B CA 1
ATOM 2153 C C . ALA B 1 105 ? -1.874 11.25 1.559 1 97.12 105 ALA B C 1
ATOM 2155 O O . ALA B 1 105 ? -0.835 10.617 1.753 1 97.12 105 ALA B O 1
ATOM 2156 N N . THR B 1 106 ? -2.098 12.477 1.966 1 98.69 106 THR B N 1
ATOM 2157 C CA . THR B 1 106 ? -1.079 13.18 2.738 1 98.69 106 THR B CA 1
ATOM 2158 C C . THR B 1 106 ? -1.713 14.242 3.633 1 98.69 106 THR B C 1
ATOM 2160 O O . THR B 1 106 ? -2.641 14.938 3.215 1 98.69 106 THR B O 1
ATOM 2163 N N . PRO B 1 107 ? -1.261 14.367 4.859 1 98.88 107 PRO B N 1
ATOM 2164 C CA . PRO B 1 107 ? -1.798 15.438 5.707 1 98.88 107 PRO B CA 1
ATOM 2165 C C . PRO B 1 107 ? -1.465 16.828 5.184 1 98.88 107 PRO B C 1
ATOM 2167 O O . PRO B 1 107 ? -2.131 17.797 5.543 1 98.88 107 PRO B O 1
ATOM 2170 N N . LEU B 1 108 ? -0.461 16.938 4.312 1 98.88 108 LEU B N 1
ATOM 2171 C CA . LEU B 1 108 ? -0.102 18.234 3.762 1 98.88 108 LEU B CA 1
ATOM 2172 C C . LEU B 1 108 ? -1.169 18.734 2.791 1 98.88 108 LEU B C 1
ATOM 2174 O O . LEU B 1 108 ? -1.212 19.922 2.459 1 98.88 108 LEU B O 1
ATOM 2178 N N . ALA B 1 109 ? -2.02 17.875 2.373 1 98.81 109 ALA B N 1
ATOM 2179 C CA . ALA B 1 109 ? -3.113 18.25 1.48 1 98.81 109 ALA B CA 1
ATOM 2180 C C . ALA B 1 109 ? -4.215 18.984 2.24 1 98.81 109 ALA B C 1
ATOM 2182 O O . ALA B 1 109 ? -5.113 19.562 1.632 1 98.81 109 ALA B O 1
ATOM 2183 N N . LEU B 1 110 ? -4.133 19.016 3.58 1 98.75 110 LEU B N 1
ATOM 2184 C CA . LEU B 1 110 ? -5.133 19.688 4.398 1 98.75 110 LEU B CA 1
ATOM 2185 C C . LEU B 1 110 ? -5.164 21.188 4.09 1 98.75 110 LEU B C 1
ATOM 2187 O O . LEU B 1 110 ? -6.156 21.859 4.371 1 98.75 110 LEU B O 1
ATOM 2191 N N . PHE B 1 111 ? -4.109 21.688 3.455 1 98.19 111 PHE B N 1
ATOM 2192 C CA . PHE B 1 111 ? -4.113 23.094 3.105 1 98.19 111 PHE B CA 1
ATOM 2193 C C . PHE B 1 111 ? -5.113 23.375 1.992 1 98.19 111 PHE B C 1
ATOM 2195 O O . PHE B 1 111 ? -5.473 24.531 1.749 1 98.19 111 PHE B O 1
ATOM 2202 N N . CYS B 1 112 ? -5.594 22.266 1.339 1 98 112 CYS B N 1
ATOM 2203 C CA . CYS B 1 112 ? -6.594 22.391 0.282 1 98 112 CYS B CA 1
ATOM 2204 C C . CYS B 1 112 ? -8 22.172 0.834 1 98 112 CYS B C 1
ATOM 2206 O O . CYS B 1 112 ? -8.984 22.406 0.137 1 98 112 CYS B O 1
ATOM 2208 N N . ASP B 1 113 ? -8.117 21.578 2.039 1 98.12 113 ASP B N 1
ATOM 2209 C CA . ASP B 1 113 ? -9.406 21.219 2.621 1 98.12 113 ASP B CA 1
ATOM 2210 C C . ASP B 1 113 ? -10.125 22.453 3.16 1 98.12 113 ASP B C 1
ATOM 2212 O O . ASP B 1 113 ? -9.516 23.312 3.793 1 98.12 113 ASP B O 1
ATOM 2216 N N . LYS B 1 114 ? -11.375 22.547 2.953 1 95.31 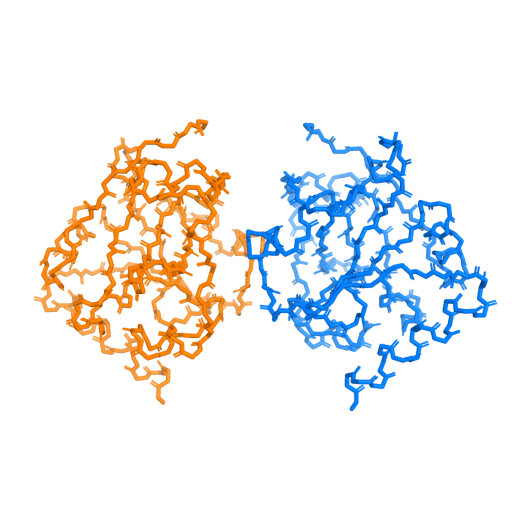114 LYS B N 1
ATOM 2217 C CA . LYS B 1 114 ? -12.172 23.688 3.379 1 95.31 114 LYS B CA 1
ATOM 2218 C C . LYS B 1 114 ? -12.867 23.422 4.707 1 95.31 114 LYS B C 1
ATOM 2220 O O . LYS B 1 114 ? -13.883 24.047 5.023 1 95.31 114 LYS B O 1
ATOM 2225 N N . GLY B 1 115 ? -12.469 22.375 5.395 1 94.19 115 GLY B N 1
ATOM 2226 C CA . GLY B 1 115 ? -13.023 22.109 6.715 1 94.19 115 GLY B CA 1
ATOM 2227 C C . GLY B 1 115 ? -13.859 20.844 6.766 1 94.19 115 GLY B C 1
ATOM 2228 O O . GLY B 1 115 ? -14.531 20.578 7.766 1 94.19 115 GLY B O 1
ATOM 2229 N N . ASP B 1 116 ? -13.805 20.016 5.762 1 96 116 ASP B N 1
ATOM 2230 C CA . ASP B 1 116 ? -14.625 18.812 5.66 1 96 116 ASP B CA 1
ATOM 2231 C C . ASP B 1 116 ? -13.898 17.609 6.242 1 96 116 ASP B C 1
ATOM 2233 O O . ASP B 1 116 ? -14.523 16.578 6.516 1 96 116 ASP B O 1
ATOM 2237 N N . VAL B 1 117 ? -12.594 17.734 6.438 1 98.19 117 VAL B N 1
ATOM 2238 C CA . VAL B 1 117 ? -11.789 16.562 6.805 1 98.19 117 VAL B CA 1
ATOM 2239 C C . VAL B 1 117 ? -11.32 16.703 8.25 1 98.19 117 VAL B C 1
ATOM 2241 O O . VAL B 1 117 ? -10.695 17.688 8.617 1 98.19 117 VAL B O 1
ATOM 2244 N N . LYS B 1 118 ? -11.656 15.758 9.062 1 98.06 118 LYS B N 1
ATOM 2245 C CA . LYS B 1 118 ? -11.086 15.633 10.398 1 98.06 118 LYS B CA 1
ATOM 2246 C C . LYS B 1 118 ? -9.742 14.906 10.359 1 98.06 118 LYS B C 1
ATOM 2248 O O . LYS B 1 118 ? -9.578 13.93 9.633 1 98.06 118 LYS B O 1
ATOM 2253 N N . PHE B 1 119 ? -8.867 15.445 11.156 1 98.62 119 PHE B N 1
ATOM 2254 C CA . PHE B 1 119 ? -7.52 14.906 11.094 1 98.62 119 PHE B CA 1
ATOM 2255 C C . PHE B 1 119 ? -7.195 14.109 12.359 1 98.62 119 PHE B C 1
ATOM 2257 O O . PHE B 1 119 ? -7.43 14.586 13.469 1 98.62 119 PHE B O 1
ATOM 2264 N N . VAL B 1 120 ? -6.703 12.883 12.18 1 98.62 120 VAL B N 1
ATOM 2265 C CA . VAL B 1 120 ? -6.273 11.992 13.258 1 98.62 120 VAL B CA 1
ATOM 2266 C C . VAL B 1 120 ? -4.773 11.75 13.156 1 98.62 120 VAL B C 1
ATOM 2268 O O . VAL B 1 120 ? -4.254 11.461 12.07 1 98.62 120 VAL B O 1
ATOM 2271 N N . LEU B 1 121 ? -4.129 11.883 14.273 1 98.69 121 LEU B N 1
ATOM 2272 C CA . LEU B 1 121 ? -2.676 11.75 14.281 1 98.69 121 LEU B CA 1
ATOM 2273 C C . LEU B 1 121 ? -2.23 10.742 15.336 1 98.69 121 LEU B C 1
ATOM 2275 O O . LEU B 1 121 ? -2.648 10.812 16.484 1 98.69 121 LEU B O 1
ATOM 2279 N N . ASP B 1 122 ? -1.441 9.734 14.883 1 98.31 122 ASP B N 1
ATOM 2280 C CA . ASP B 1 122 ? -0.734 8.844 15.797 1 98.31 122 ASP B CA 1
ATOM 2281 C C . ASP B 1 122 ? 0.15 9.625 16.766 1 98.31 122 ASP B C 1
ATOM 2283 O O . ASP B 1 122 ? 1.051 10.352 16.328 1 98.31 122 ASP B O 1
ATOM 2287 N N . ALA B 1 123 ? -0.039 9.422 18 1 97.88 123 ALA B N 1
ATOM 2288 C CA . ALA B 1 123 ? 0.681 10.164 19.031 1 97.88 123 ALA B CA 1
ATOM 2289 C C . ALA B 1 123 ? 2.189 10 18.875 1 97.88 123 ALA B C 1
ATOM 2291 O O . ALA B 1 123 ? 2.955 10.914 19.188 1 97.88 123 ALA B O 1
ATOM 2292 N N . GLN B 1 124 ? 2.635 8.883 18.359 1 97.62 124 GLN B N 1
ATOM 2293 C CA . GLN B 1 124 ? 4.059 8.57 18.297 1 97.62 124 GLN B CA 1
ATOM 2294 C C . GLN B 1 124 ? 4.773 9.461 17.281 1 97.62 124 GLN B C 1
ATOM 2296 O O . GLN B 1 124 ? 6 9.57 17.312 1 97.62 124 GLN B O 1
ATOM 2301 N N . LEU B 1 125 ? 4.023 10.062 16.422 1 97.94 125 LEU B N 1
ATOM 2302 C CA . LEU B 1 125 ? 4.648 10.969 15.461 1 97.94 125 LEU B CA 1
ATOM 2303 C C . LEU B 1 125 ? 5.074 12.266 16.141 1 97.94 125 LEU B C 1
ATOM 2305 O O . LEU B 1 125 ? 6.023 12.922 15.711 1 97.94 125 LEU B O 1
ATOM 2309 N N . LEU B 1 126 ? 4.398 12.602 17.203 1 96.5 126 LEU B N 1
ATOM 2310 C CA . LEU B 1 126 ? 4.727 13.82 17.938 1 96.5 126 LEU B CA 1
ATOM 2311 C C . LEU B 1 126 ? 5.57 13.5 19.172 1 96.5 126 LEU B C 1
ATOM 2313 O O . LEU B 1 126 ? 6.504 14.234 19.5 1 96.5 126 LEU B O 1
ATOM 2317 N N . GLU B 1 127 ? 5.352 12.359 19.797 1 95.5 127 GLU B N 1
ATOM 2318 C CA . GLU B 1 127 ? 5.922 12.07 21.109 1 95.5 127 GLU B CA 1
ATOM 2319 C C . GLU B 1 127 ? 7.145 11.164 20.984 1 95.5 127 GLU B C 1
ATOM 2321 O O . GLU B 1 127 ? 7.867 10.953 21.969 1 95.5 127 GLU B O 1
ATOM 2326 N N . GLY B 1 128 ? 7.414 10.695 19.859 1 94.44 128 GLY B N 1
ATOM 2327 C CA . GLY B 1 128 ? 8.453 9.695 19.688 1 94.44 128 GLY B CA 1
ATOM 2328 C C . GLY B 1 128 ? 9.852 10.281 19.672 1 94.44 128 GLY B C 1
ATOM 2329 O O . GLY B 1 128 ? 10.836 9.547 19.578 1 94.44 128 GLY B O 1
ATOM 2330 N N . GLY B 1 129 ? 9.945 11.578 19.766 1 96 129 GLY B N 1
ATOM 2331 C CA . GLY B 1 129 ? 11.25 12.227 19.781 1 96 129 GLY B CA 1
ATOM 2332 C C . GLY B 1 129 ? 11.93 12.234 18.422 1 96 129 GLY B C 1
ATOM 2333 O O . GLY B 1 129 ? 13.156 12.18 18.344 1 96 129 GLY B O 1
ATOM 2334 N N . HIS B 1 130 ? 11.219 12.312 17.375 1 97.56 130 HIS B N 1
ATOM 2335 C CA . HIS B 1 130 ? 11.758 12.305 16.016 1 97.56 130 HIS B CA 1
ATOM 2336 C C . HIS B 1 130 ? 12.242 13.688 15.602 1 97.56 130 HIS B C 1
ATOM 2338 O O . HIS B 1 130 ? 11.602 14.695 15.922 1 97.56 130 HIS B O 1
ATOM 2344 N N . GLU B 1 131 ? 13.352 13.688 14.898 1 97.75 131 GLU B N 1
ATOM 2345 C CA . GLU B 1 131 ? 13.852 14.953 14.375 1 97.75 131 GLU B CA 1
ATOM 2346 C C . GLU B 1 131 ? 12.922 15.531 13.312 1 97.75 131 GLU B C 1
ATOM 2348 O O . GLU B 1 131 ? 12.688 16.734 13.273 1 97.75 131 GLU B O 1
ATOM 2353 N N . ARG B 1 132 ? 12.406 14.578 12.492 1 98.69 132 ARG B N 1
ATOM 2354 C CA . ARG B 1 132 ? 11.492 14.969 11.422 1 98.69 132 ARG B CA 1
ATOM 2355 C C . ARG B 1 132 ? 10.391 13.93 11.25 1 98.69 132 ARG B C 1
ATOM 2357 O O . ARG B 1 132 ? 10.531 12.781 11.68 1 98.69 132 ARG B O 1
ATOM 2364 N N . VAL B 1 133 ? 9.32 14.43 10.719 1 98.81 133 VAL B N 1
ATOM 2365 C CA . VAL B 1 133 ? 8.242 13.586 10.211 1 98.81 133 VAL B CA 1
ATOM 2366 C C . VAL B 1 133 ? 8.109 13.773 8.703 1 98.81 133 VAL B C 1
ATOM 2368 O O . VAL B 1 133 ? 8.281 14.883 8.195 1 98.81 133 VAL B O 1
ATOM 2371 N N . TYR B 1 134 ? 7.809 12.695 7.973 1 98.81 134 TYR B N 1
ATOM 2372 C CA . TYR B 1 134 ? 7.914 12.719 6.52 1 98.81 134 TYR B CA 1
ATOM 2373 C C . TYR B 1 134 ? 6.57 12.414 5.871 1 98.81 134 TYR B C 1
ATOM 2375 O O . TYR B 1 134 ? 5.828 11.555 6.34 1 98.81 134 TYR B O 1
ATOM 2383 N N . PHE B 1 135 ? 6.285 13.164 4.773 1 98.81 135 PHE B N 1
ATOM 2384 C CA . PHE B 1 135 ? 5.039 13.055 4.023 1 98.81 135 PHE B CA 1
ATOM 2385 C C . PHE B 1 135 ? 5.285 13.242 2.533 1 98.81 135 PHE B C 1
ATOM 2387 O O . PHE B 1 135 ? 6.316 13.781 2.129 1 98.81 135 PHE B O 1
ATOM 2394 N N . HIS B 1 136 ? 4.336 12.781 1.771 1 98.44 136 HIS B N 1
ATOM 2395 C CA . HIS B 1 136 ? 4.297 13.148 0.36 1 98.44 136 HIS B CA 1
ATOM 2396 C C . HIS B 1 136 ? 3.889 14.609 0.179 1 98.44 136 HIS B C 1
ATOM 2398 O O . HIS B 1 136 ? 2.934 15.07 0.805 1 98.44 136 HIS B O 1
ATOM 2404 N N . PRO B 1 137 ? 4.621 15.383 -0.583 1 98.31 137 PRO B N 1
ATOM 2405 C CA . PRO B 1 137 ? 4.262 16.781 -0.857 1 98.31 137 PRO B CA 1
ATOM 2406 C C . PRO B 1 137 ? 3.363 16.922 -2.084 1 98.31 137 PRO B C 1
ATOM 2408 O O . PRO B 1 137 ? 3.775 17.516 -3.09 1 98.31 137 PRO B O 1
ATOM 2411 N N . MET B 1 138 ? 2.178 16.344 -2.057 1 98 138 MET B N 1
ATOM 2412 C CA . MET B 1 138 ? 1.12 16.422 -3.062 1 98 138 MET B CA 1
ATOM 2413 C C . MET B 1 138 ? 1.441 15.523 -4.254 1 98 138 MET B C 1
ATOM 2415 O O . MET B 1 138 ? 0.794 15.617 -5.297 1 98 138 MET B O 1
ATOM 2419 N N . THR B 1 139 ? 2.482 14.703 -4.137 1 96.88 139 THR B N 1
ATOM 2420 C CA . THR B 1 139 ? 2.854 13.672 -5.102 1 96.88 139 THR B CA 1
ATOM 2421 C C . THR B 1 139 ? 3.473 12.469 -4.391 1 96.88 139 THR B C 1
ATOM 2423 O O . THR B 1 139 ? 4.18 12.625 -3.395 1 96.88 139 THR B O 1
ATOM 2426 N N . ASN B 1 140 ? 3.201 11.281 -4.934 1 95.94 140 ASN B N 1
ATOM 2427 C CA . ASN B 1 140 ? 3.805 10.078 -4.363 1 95.94 140 ASN B CA 1
ATOM 2428 C C . ASN B 1 140 ? 5.176 9.797 -4.973 1 95.94 140 ASN B C 1
ATOM 2430 O O . ASN B 1 140 ? 5.715 8.703 -4.812 1 95.94 140 ASN B O 1
ATOM 2434 N N . ALA B 1 141 ? 5.797 10.844 -5.602 1 96.75 141 ALA B N 1
ATOM 2435 C CA . ALA B 1 141 ? 7.117 10.727 -6.219 1 96.75 141 ALA B CA 1
ATOM 2436 C C . ALA B 1 141 ? 8.148 11.555 -5.465 1 96.75 141 ALA B C 1
ATOM 2438 O O . ALA B 1 141 ? 9.203 11.891 -6.008 1 96.75 141 ALA B O 1
ATOM 2439 N N . ALA B 1 142 ? 7.777 11.977 -4.305 1 97.81 142 ALA B N 1
ATOM 2440 C CA . ALA B 1 142 ? 8.688 12.719 -3.445 1 97.81 142 ALA B CA 1
ATOM 2441 C C . ALA B 1 142 ? 8.312 12.562 -1.976 1 97.81 142 ALA B C 1
ATOM 2443 O O . ALA B 1 142 ? 7.191 12.164 -1.656 1 97.81 142 ALA B O 1
ATOM 2444 N N . THR B 1 143 ? 9.242 12.812 -1.083 1 98.62 143 THR B N 1
ATOM 2445 C CA . THR B 1 143 ? 9.047 12.836 0.362 1 98.62 143 THR B CA 1
ATOM 2446 C C . THR B 1 143 ? 9.578 14.125 0.964 1 98.62 143 THR B C 1
ATOM 2448 O O . THR B 1 143 ? 10.672 14.578 0.611 1 98.62 143 THR B O 1
ATOM 2451 N N . LEU B 1 144 ? 8.766 14.695 1.756 1 98.75 144 LEU B N 1
ATOM 2452 C CA . LEU B 1 144 ? 9.078 15.961 2.412 1 98.75 144 LEU B CA 1
ATOM 2453 C C . LEU B 1 144 ? 9.133 15.789 3.926 1 98.75 144 LEU B C 1
ATOM 2455 O O . LEU B 1 144 ? 8.258 15.156 4.516 1 98.75 144 LEU B O 1
ATOM 2459 N N . GLY B 1 145 ? 10.188 16.344 4.562 1 98.81 145 GLY B N 1
ATOM 2460 C CA . GLY B 1 145 ? 10.367 16.266 6.004 1 98.81 145 GLY B CA 1
ATOM 2461 C C . GLY B 1 145 ? 10.305 17.625 6.68 1 98.81 145 GLY B C 1
ATOM 2462 O O . GLY B 1 145 ? 10.922 18.594 6.211 1 98.81 145 GLY B O 1
ATOM 2463 N N . ILE B 1 146 ? 9.602 17.734 7.715 1 98.81 146 ILE B N 1
ATOM 2464 C CA . ILE B 1 146 ? 9.547 18.906 8.586 1 98.81 146 ILE B CA 1
ATOM 2465 C C . ILE B 1 146 ? 9.617 18.469 10.047 1 98.81 146 ILE B C 1
ATOM 2467 O O . ILE B 1 146 ? 9.438 17.281 10.352 1 98.81 146 ILE B O 1
ATOM 2471 N N . THR B 1 147 ? 9.883 19.375 10.938 1 98.44 147 THR B N 1
ATOM 2472 C CA . THR B 1 147 ? 9.906 19 12.352 1 98.44 147 THR B CA 1
ATOM 2473 C C . THR B 1 147 ? 8.492 18.781 12.883 1 98.44 147 THR B C 1
ATOM 2475 O O . THR B 1 147 ? 7.527 19.328 12.328 1 98.44 147 THR B O 1
ATOM 2478 N N . PRO B 1 148 ? 8.383 18 13.953 1 98.31 148 PRO B N 1
ATOM 2479 C CA . PRO B 1 148 ? 7.059 17.859 14.562 1 98.31 148 PRO B CA 1
ATOM 2480 C C . PRO B 1 148 ? 6.43 19.188 14.945 1 98.31 148 PRO B C 1
ATOM 2482 O O . PRO B 1 148 ? 5.223 19.375 14.781 1 98.31 148 PRO B O 1
ATOM 2485 N N . GLU B 1 149 ? 7.199 20.141 15.391 1 97.75 149 GLU B N 1
ATOM 2486 C CA . GLU B 1 149 ? 6.691 21.469 15.766 1 97.75 149 GLU B CA 1
ATOM 2487 C C . GLU B 1 149 ? 6.168 22.219 14.547 1 97.75 149 GLU B C 1
ATOM 2489 O O . GLU B 1 149 ? 5.117 22.859 14.609 1 97.75 149 GLU B O 1
ATOM 2494 N N . GLU B 1 150 ? 6.922 22.141 13.492 1 98.69 150 GLU B N 1
ATOM 2495 C CA . GLU B 1 150 ? 6.48 22.766 12.242 1 98.69 150 GLU B CA 1
ATOM 2496 C C . GLU B 1 150 ? 5.184 22.125 11.742 1 98.69 150 GLU B C 1
ATOM 2498 O O . GLU B 1 150 ? 4.297 22.828 11.25 1 98.69 150 GLU B O 1
ATOM 2503 N N . PHE B 1 151 ? 5.094 20.859 11.898 1 98.81 151 PHE B N 1
ATOM 2504 C CA . PHE B 1 151 ? 3.893 20.141 11.469 1 98.81 151 PHE B CA 1
ATOM 2505 C C . PHE B 1 151 ? 2.68 20.594 12.273 1 98.81 151 PHE B C 1
ATOM 2507 O O . PHE B 1 151 ? 1.615 20.859 11.703 1 98.81 151 PHE B O 1
ATOM 2514 N N . VAL B 1 152 ? 2.867 20.75 13.57 1 98.31 152 VAL B N 1
ATOM 2515 C CA . VAL B 1 152 ? 1.785 21.219 14.43 1 98.31 152 VAL B CA 1
ATOM 2516 C C . VAL B 1 152 ? 1.383 22.641 14.023 1 98.31 152 VAL B C 1
ATOM 2518 O O . VAL B 1 152 ? 0.193 22.953 13.953 1 98.31 152 VAL B O 1
ATOM 2521 N N . THR B 1 153 ? 2.34 23.469 13.719 1 98.44 153 THR B N 1
ATOM 2522 C CA . THR B 1 153 ? 2.062 24.828 13.242 1 98.44 153 THR B CA 1
ATOM 2523 C C . THR B 1 153 ? 1.242 24.797 11.961 1 98.44 153 THR B C 1
ATOM 2525 O O . THR B 1 153 ? 0.251 25.516 11.828 1 98.44 153 THR B O 1
ATOM 2528 N N . PHE B 1 154 ? 1.65 23.906 11.031 1 98.81 154 PHE B N 1
ATOM 2529 C CA . PHE B 1 154 ? 0.935 23.734 9.773 1 98.81 154 PHE B CA 1
ATOM 2530 C C . PHE B 1 154 ? -0.517 23.344 10.023 1 98.81 154 PHE B C 1
ATOM 2532 O O . PHE B 1 154 ? -1.432 23.922 9.43 1 98.81 154 PHE B O 1
ATOM 2539 N N . LEU B 1 155 ? -0.695 22.359 10.93 1 98.69 155 LEU B N 1
ATOM 2540 C CA . LEU B 1 155 ? -2.039 21.875 11.227 1 98.69 155 LEU B CA 1
ATOM 2541 C C . LEU B 1 155 ? -2.898 22.984 11.812 1 98.69 155 LEU B C 1
ATOM 2543 O O . LEU B 1 155 ? -4.059 23.156 11.43 1 98.69 155 LEU B O 1
ATOM 2547 N N . LYS B 1 156 ? -2.355 23.781 12.695 1 97.94 156 LYS B N 1
ATOM 2548 C CA . LYS B 1 156 ? -3.08 24.891 13.312 1 97.94 156 LYS B CA 1
ATOM 2549 C C . LYS B 1 156 ? -3.463 25.938 12.273 1 97.94 156 LYS B C 1
ATOM 2551 O O . LYS B 1 156 ? -4.602 26.406 12.25 1 97.94 156 LYS B O 1
ATOM 2556 N N . LYS B 1 157 ? -2.58 26.266 11.398 1 98.31 157 LYS B N 1
ATOM 2557 C CA . LYS B 1 157 ? -2.781 27.328 10.422 1 98.31 157 LYS B CA 1
ATOM 2558 C C . LYS B 1 157 ? -3.809 26.922 9.367 1 98.31 157 LYS B C 1
ATOM 2560 O O . LYS B 1 157 ? -4.527 27.781 8.836 1 98.31 157 LYS B O 1
ATOM 2565 N N . THR B 1 158 ? -3.91 25.609 9.094 1 98.38 158 THR B N 1
ATOM 2566 C CA . THR B 1 158 ? -4.906 25.125 8.141 1 98.38 158 THR B CA 1
ATOM 2567 C C . THR B 1 158 ? -6.242 24.875 8.836 1 98.38 158 THR B C 1
ATOM 2569 O O . THR B 1 158 ? -7.219 24.484 8.188 1 98.38 158 THR B O 1
ATOM 2572 N N . GLY B 1 159 ? -6.27 25.031 10.18 1 98.06 159 GLY B N 1
ATOM 2573 C CA . GLY B 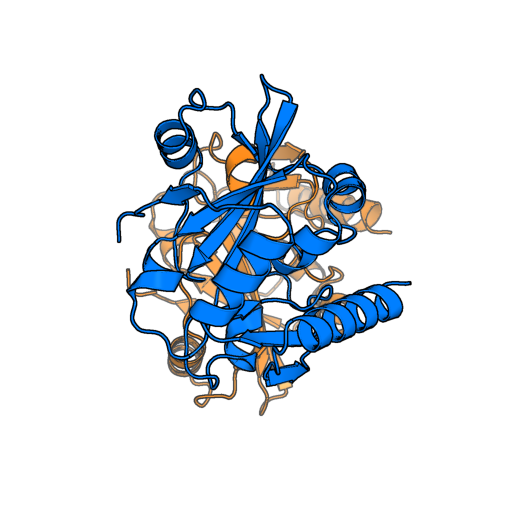1 159 ? -7.504 24.859 10.93 1 98.06 159 GLY B CA 1
ATOM 2574 C C . GLY B 1 159 ? -7.828 23.406 11.203 1 98.06 159 GLY B C 1
ATOM 2575 O O . GLY B 1 159 ? -9 23.047 11.359 1 98.06 159 GLY B O 1
ATOM 2576 N N . HIS B 1 160 ? -6.785 22.562 11.289 1 98.5 160 HIS B N 1
ATOM 2577 C CA . HIS B 1 160 ? -7 21.141 11.477 1 98.5 160 HIS B CA 1
ATOM 2578 C C . HIS B 1 160 ? -6.293 20.641 12.734 1 98.5 160 HIS B C 1
ATOM 2580 O O . HIS B 1 160 ? -5.375 19.812 12.648 1 98.5 160 HIS B O 1
ATOM 2586 N N . ASP B 1 161 ? -6.82 21.031 13.875 1 97.31 161 ASP B N 1
ATOM 2587 C CA . ASP B 1 161 ? -6.312 20.469 15.117 1 97.31 161 ASP B CA 1
ATOM 2588 C C . ASP B 1 161 ? -6.512 18.953 15.148 1 97.31 161 ASP B C 1
ATOM 2590 O O . ASP B 1 161 ? -7.629 18.469 14.977 1 97.31 161 ASP B O 1
ATOM 2594 N N . PRO B 1 162 ? -5.457 18.234 15.398 1 98.06 162 PRO B N 1
ATOM 2595 C CA . PRO B 1 162 ? -5.574 16.781 15.258 1 98.06 162 PRO B CA 1
ATOM 2596 C C . PRO B 1 162 ? -6.23 16.125 16.469 1 98.06 162 PRO B C 1
ATOM 2598 O O . PRO B 1 162 ? -6.062 16.594 17.594 1 98.06 162 PRO B O 1
ATOM 2601 N N . VAL B 1 163 ? -7.008 15.141 16.234 1 97.94 163 VAL B N 1
ATOM 2602 C CA . VAL B 1 163 ? -7.301 14.141 17.25 1 97.94 163 VAL B CA 1
ATOM 2603 C C . VAL B 1 163 ? -6.09 13.234 17.453 1 97.94 163 VAL B C 1
ATOM 2605 O O . VAL B 1 163 ? -5.703 12.508 16.531 1 97.94 163 VAL B O 1
ATOM 2608 N N . ILE B 1 164 ? -5.492 13.281 18.609 1 98 164 ILE B N 1
ATOM 2609 C CA . ILE B 1 164 ? -4.316 12.469 18.875 1 98 164 ILE B CA 1
ATOM 2610 C C . ILE B 1 164 ? -4.742 11.102 19.391 1 98 164 ILE B C 1
ATOM 2612 O O . ILE B 1 164 ? -5.508 11 20.359 1 98 164 ILE B O 1
ATOM 2616 N N . VAL B 1 165 ? -4.285 10.07 18.781 1 97.56 165 VAL B N 1
ATOM 2617 C CA . VAL B 1 165 ? -4.656 8.711 19.156 1 97.56 165 VAL B CA 1
ATOM 2618 C C . VAL B 1 165 ? -3.406 7.922 19.531 1 97.56 165 VAL B C 1
ATOM 2620 O O . VAL B 1 165 ? -2.381 8.016 18.859 1 97.56 165 VAL B O 1
ATOM 2623 N N . GLN B 1 166 ? -3.484 7.141 20.625 1 96.12 166 GLN B N 1
ATOM 2624 C CA . GLN B 1 166 ? -2.451 6.184 21 1 96.12 166 GLN B CA 1
ATOM 2625 C C . GLN B 1 166 ? -2.734 4.805 20.422 1 96.12 166 GLN B C 1
ATOM 2627 O O . GLN B 1 166 ? -3.717 4.156 20.781 1 96.12 166 GLN B O 1
ATOM 2632 N N . PHE B 1 167 ? -1.936 4.398 19.516 1 93.31 167 PHE B N 1
ATOM 2633 C CA . PHE B 1 167 ? -2.078 3.064 18.938 1 93.31 167 PHE B CA 1
ATOM 2634 C C . PHE B 1 167 ? -1.238 2.055 19.719 1 93.31 167 PHE B C 1
ATOM 2636 O O . PHE B 1 167 ? -0.17 2.393 20.234 1 93.31 167 PHE B O 1
ATOM 2643 N N . ASP B 1 168 ? -1.876 0.85 19.859 1 76.31 168 ASP B N 1
ATOM 2644 C CA . ASP B 1 168 ? -1.163 -0.22 20.547 1 76.31 168 ASP B CA 1
ATOM 2645 C C . ASP B 1 168 ? -0.094 -0.837 19.641 1 76.31 168 ASP B C 1
ATOM 2647 O O . ASP B 1 168 ? -0.29 -0.959 18.438 1 76.31 168 ASP B O 1
ATOM 2651 N N . GLY B 1 169 ? 1.274 -0.99 20.219 1 63.5 169 GLY B N 1
ATOM 2652 C CA . GLY B 1 169 ? 2.33 -1.716 19.531 1 63.5 169 GLY B CA 1
ATOM 2653 C C . GLY B 1 169 ? 3.371 -0.806 18.906 1 63.5 169 GLY B C 1
ATOM 2654 O O . GLY B 1 169 ? 3.154 0.402 18.781 1 63.5 169 GLY B O 1
#